Protein AF-A0A7W1I0U7-F1 (afdb_monomer)

Foldseek 3Di:
DDPVVLLVVLVVVVVVVVVPDPDPPPPDDDDDDDDDDPDPPDDPQAFDADPPAALLQLLLLLLQLLQQQLQLLSQQLPVDGDDPVLFQAPPGAAAEAADPDGLHAPEPDPVLSVLSSNSNSVSSVSSVVSCVVNPRNHHGHFYFYLWLLQQLLCCLLVVDPFQQFFDAQPDDDDPCFCPDDAPDPQWAAFRRRPDTDGCPAPRHRDHHGHRHTDGQSCRHHSVSVLLSLLLCLLVSLQALVQCLSNHNDVVSSVVSVVSSVVSLVSQLVSLVVCVVRVVFSSQQSSLVLLCVQLDVDRQRDTQDDPNDGDSAGDDPVRHHHHGDLSSSQRSCLSNHVVSCGRRRNPDRDGDSD

Sequence (353 aa):
MDNTTVERKLEGLARSRSRRRFMVQASIAAVGVGVLGTSKLSTPVSAQPIPGVSDADILNFALNLEYLEAEYYLRAVSGVGLSDSDITGIGGPGPVITKAGSTVVPFATPAIRQYAVEIAADELAHVRFLRAALGAAAVARPTIDLRDSFTNAAIAAGIISAGATAPGPGGTCPPGTPPGPRPASFFVPNRDCTGWVPNDHPLAFPAGGTGAPQTFDPFADEVNFLLGAFVFEDVGVTAYKGAARLLSDPNILEAAAGLLAVEAYHAGTIRTVLFSRGVVDPVQKISDLRDSVDGPDDRDQGIVLNGNANIVPTDANGLAYSRTAAQVLNIVYLGGAAANFGFFPNKLNGLIA

Solvent-accessible surface area (backbone atoms only — not comparable to full-atom values): 19480 Å² total; per-residue (Å²): 129,58,70,73,60,51,50,53,51,37,52,48,52,52,49,59,58,64,65,66,69,73,86,73,81,86,78,78,79,88,76,88,76,93,74,98,66,97,64,89,83,78,70,89,83,69,58,58,59,54,90,96,57,50,60,65,42,53,49,30,47,50,40,54,52,32,46,54,52,18,36,50,33,27,14,31,72,66,49,43,56,76,54,77,88,77,26,55,43,53,92,48,60,40,62,76,44,61,66,87,76,81,37,42,35,65,56,83,50,72,67,60,47,49,51,45,47,49,50,23,30,49,30,49,46,49,37,52,50,47,40,62,74,42,49,90,71,21,46,12,35,40,32,34,31,69,29,64,26,47,24,51,49,32,35,72,32,63,67,42,57,84,84,39,53,31,51,40,76,77,58,62,57,63,93,79,38,32,68,73,81,81,92,47,97,59,44,31,43,24,75,77,31,72,36,77,30,46,62,88,35,78,50,22,60,72,84,57,32,83,50,47,65,58,72,43,57,42,34,70,30,60,51,38,33,45,57,48,50,59,71,47,32,60,51,50,27,16,40,41,54,35,44,50,48,38,35,75,53,68,67,58,35,53,50,47,52,52,49,30,53,50,34,44,52,50,32,33,49,48,33,42,54,39,46,79,68,65,53,48,70,63,41,33,28,50,18,54,41,40,27,72,38,41,50,95,62,90,72,56,64,28,39,57,52,97,92,36,85,31,48,70,65,51,50,101,83,70,42,67,55,67,34,54,72,69,28,52,48,20,42,51,12,56,59,27,75,92,47,51,20,22,38,20,62,75,42,58,47,66,85,79,85

Radius of gyration: 21.72 Å; Cα contacts (8 Å, |Δi|>4): 537; chains: 1; bounding box: 55×60×54 Å

Nearest PDB structures (foldseek):
  8w9k-assembly2_C  TM=8.012E-01  e=6.706E-03  Ramazzottius varieornatus
  8d82-assembly1_D  TM=3.141E-01  e=3.449E+00  Homo sapiens

Secondary structure (DSSP, 8-state):
--HHHHHHHHHHHHHHHHTS----------------------------PPTT--HHHHHHHHHHHHHHHHHHHHHHHHS----GGGT-SBT-PPPEE--SS-------SHHHHHHHHHHHHHHHHHHHHHHHHHGGGPBPP--EESSHHHHHHHHHTTSS-TTPBPP-TT--PSTT-SSS--SSTTEEEBTTSSSEEETTSTTBPPS---SPBP---TTSSHHHHHHHHHTTHHHHHHHHHHHHTT---HHHHHHHHHHHHHHHHHHHHHHHHHHHTT-HHHHHHHHHHHHHHH-SS-----SEETTEE--S---TTSPPP---HHHHHHHHTTTSGGGTTTT-TT--SSTT-

Mean predicted aligned error: 10.02 Å

Structure (mmCIF, N/CA/C/O backbone):
data_AF-A0A7W1I0U7-F1
#
_entry.id   AF-A0A7W1I0U7-F1
#
loop_
_atom_site.group_PDB
_atom_site.id
_atom_site.type_symbol
_atom_site.label_atom_id
_atom_site.label_alt_id
_atom_site.label_comp_id
_atom_site.label_asym_id
_atom_site.label_entity_id
_atom_site.label_seq_id
_atom_site.pdbx_PDB_ins_code
_atom_site.Cartn_x
_atom_site.Cartn_y
_atom_site.Cartn_z
_atom_site.occupancy
_atom_site.B_iso_or_equiv
_atom_site.auth_seq_id
_atom_site.auth_comp_id
_atom_site.auth_asym_id
_atom_site.auth_atom_id
_atom_site.pdbx_PDB_model_num
ATOM 1 N N . MET A 1 1 ? 14.117 6.427 20.465 1.00 50.62 1 MET A N 1
ATOM 2 C CA . MET A 1 1 ? 15.251 5.590 20.008 1.00 50.62 1 MET A CA 1
ATOM 3 C C . MET A 1 1 ? 15.776 6.235 18.739 1.00 50.62 1 MET A C 1
ATOM 5 O O . MET A 1 1 ? 14.952 6.761 18.004 1.00 50.62 1 MET A O 1
ATOM 9 N N . ASP A 1 2 ? 17.091 6.290 18.521 1.00 58.25 2 ASP A N 1
ATOM 10 C CA . ASP A 1 2 ? 17.634 6.824 17.261 1.00 58.25 2 ASP A CA 1
ATOM 11 C C . ASP A 1 2 ? 17.373 5.862 16.084 1.00 58.25 2 ASP A C 1
ATOM 13 O O . ASP A 1 2 ? 17.080 4.678 16.295 1.00 58.25 2 ASP A O 1
ATOM 17 N N . ASN A 1 3 ? 17.451 6.378 14.851 1.00 56.72 3 ASN A N 1
ATOM 18 C CA . ASN A 1 3 ? 17.127 5.618 13.638 1.00 56.72 3 ASN A CA 1
ATOM 19 C C . ASN A 1 3 ? 18.004 4.357 13.508 1.00 56.72 3 ASN A C 1
ATOM 21 O O . ASN A 1 3 ? 17.517 3.254 13.278 1.00 56.72 3 ASN A O 1
ATOM 25 N N . THR A 1 4 ? 19.294 4.486 13.827 1.00 67.94 4 THR A N 1
ATOM 26 C CA . THR A 1 4 ? 20.284 3.400 13.785 1.00 67.94 4 THR A CA 1
ATOM 27 C C . THR A 1 4 ? 19.961 2.245 14.743 1.00 67.94 4 THR A C 1
ATOM 29 O O . THR A 1 4 ? 20.326 1.091 14.508 1.00 67.94 4 THR A O 1
ATOM 32 N N . THR A 1 5 ? 19.304 2.513 15.871 1.00 71.19 5 THR A N 1
ATOM 33 C CA . THR A 1 5 ? 18.905 1.477 16.835 1.00 71.19 5 THR A CA 1
ATOM 34 C C . THR A 1 5 ? 17.658 0.726 16.385 1.00 71.19 5 THR A C 1
ATOM 36 O O . THR A 1 5 ? 17.574 -0.488 16.584 1.00 71.19 5 THR A O 1
ATOM 39 N N . VAL A 1 6 ? 16.712 1.425 15.758 1.00 70.12 6 VAL A N 1
ATOM 40 C CA . VAL A 1 6 ? 15.519 0.818 15.157 1.00 70.12 6 VAL A CA 1
ATOM 41 C C . VAL A 1 6 ? 15.922 -0.082 13.994 1.00 70.12 6 VAL A C 1
ATOM 43 O O . VAL A 1 6 ? 15.584 -1.265 14.007 1.00 70.12 6 VAL A O 1
ATOM 46 N N . GLU A 1 7 ? 16.715 0.435 13.055 1.00 70.25 7 GLU A N 1
ATOM 47 C CA . GLU A 1 7 ? 17.196 -0.323 11.897 1.00 70.25 7 GLU A CA 1
ATOM 48 C C . GLU A 1 7 ? 17.952 -1.579 12.322 1.00 70.25 7 GLU A C 1
ATOM 50 O O . GLU A 1 7 ? 17.618 -2.676 11.884 1.00 70.25 7 GLU A O 1
ATOM 55 N N . ARG A 1 8 ? 18.897 -1.479 13.269 1.00 77.50 8 ARG A N 1
ATOM 56 C CA . ARG A 1 8 ? 19.615 -2.664 13.775 1.00 77.50 8 ARG A CA 1
ATOM 57 C C . ARG A 1 8 ? 18.681 -3.726 14.349 1.00 77.50 8 ARG A C 1
ATOM 59 O O . ARG A 1 8 ? 18.976 -4.918 14.228 1.00 77.50 8 ARG A O 1
ATOM 66 N N . LYS A 1 9 ? 17.582 -3.318 14.990 1.00 75.38 9 LYS A N 1
ATOM 67 C CA . LYS A 1 9 ? 16.591 -4.243 15.549 1.00 75.38 9 LYS A CA 1
ATOM 68 C C . LYS A 1 9 ? 15.780 -4.919 14.444 1.00 75.38 9 LYS A C 1
ATOM 70 O O . LYS A 1 9 ? 15.638 -6.139 14.493 1.00 75.38 9 LYS A O 1
ATOM 75 N N . LEU A 1 10 ? 15.313 -4.162 13.451 1.00 73.88 10 LEU A N 1
ATOM 76 C CA . LEU A 1 10 ? 14.587 -4.689 12.289 1.00 73.88 10 LEU A CA 1
ATOM 77 C C . LEU A 1 10 ? 15.469 -5.626 11.459 1.00 73.88 10 LEU A C 1
ATOM 79 O O . LEU A 1 10 ? 15.106 -6.774 11.215 1.00 73.88 10 LEU A O 1
ATOM 83 N N . GLU A 1 11 ? 16.696 -5.211 11.155 1.00 73.69 11 GLU A N 1
ATOM 84 C CA . GLU A 1 11 ? 17.670 -6.065 10.480 1.00 73.69 11 GLU A CA 1
ATOM 85 C C . GLU A 1 11 ? 18.033 -7.306 11.308 1.00 73.69 11 GLU A C 1
ATOM 87 O O . GLU A 1 11 ? 18.341 -8.362 10.762 1.00 73.69 11 GLU A O 1
ATOM 92 N N . GLY A 1 12 ? 18.045 -7.199 12.640 1.00 69.75 12 GLY A N 1
ATOM 93 C CA . GLY A 1 12 ? 18.231 -8.338 13.538 1.00 69.75 12 GLY A CA 1
ATOM 94 C C . GLY A 1 12 ? 17.123 -9.382 13.383 1.00 69.75 12 GLY A C 1
ATOM 95 O O . GLY A 1 12 ? 17.418 -10.578 13.330 1.00 69.75 12 GLY A O 1
ATOM 96 N N . LEU A 1 13 ? 15.872 -8.934 13.251 1.00 69.31 13 LEU A N 1
ATOM 97 C CA . LEU A 1 13 ? 14.716 -9.796 13.004 1.00 69.31 13 LEU A CA 1
ATOM 98 C C . LEU A 1 13 ? 14.794 -10.445 11.618 1.00 69.31 13 LEU A C 1
ATOM 100 O O . LEU A 1 13 ? 14.752 -11.676 11.544 1.00 69.31 13 LEU A O 1
ATOM 104 N N . ALA A 1 14 ? 15.046 -9.668 10.560 1.00 61.97 14 ALA A N 1
ATOM 105 C CA . ALA A 1 14 ? 15.239 -10.190 9.204 1.00 61.97 14 ALA A CA 1
ATOM 106 C C . ALA A 1 14 ? 16.380 -11.231 9.145 1.00 61.97 14 ALA A C 1
ATOM 108 O O . ALA A 1 14 ? 16.217 -12.352 8.650 1.00 61.97 14 ALA A O 1
ATOM 109 N N . ARG A 1 15 ? 17.532 -10.932 9.768 1.00 63.25 15 ARG A N 1
ATOM 110 C CA . ARG A 1 15 ? 18.673 -11.863 9.863 1.00 63.25 15 ARG A CA 1
ATOM 111 C C . ARG A 1 15 ? 18.345 -13.125 10.664 1.00 63.25 15 ARG A C 1
ATOM 113 O O . ARG A 1 15 ? 18.864 -14.191 10.339 1.00 63.25 15 ARG A O 1
ATOM 120 N N . SER A 1 16 ? 17.502 -13.045 11.695 1.00 60.12 16 SER A N 1
ATOM 121 C CA . SER A 1 16 ? 17.085 -14.221 12.474 1.00 60.12 16 SER A CA 1
ATOM 122 C C . SER A 1 16 ? 16.265 -15.220 11.645 1.00 60.12 16 SER A C 1
ATOM 124 O O . SER A 1 16 ? 16.419 -16.428 11.836 1.00 60.12 16 SER A O 1
ATOM 126 N N . ARG A 1 17 ? 15.480 -14.738 10.669 1.00 61.00 17 ARG A N 1
ATOM 127 C CA . ARG A 1 17 ? 14.758 -15.582 9.703 1.00 61.00 17 ARG A CA 1
ATOM 128 C C . ARG A 1 17 ? 15.709 -16.189 8.674 1.00 61.00 17 ARG A C 1
ATOM 130 O O . ARG A 1 17 ? 15.708 -17.404 8.499 1.00 61.00 17 ARG A O 1
ATOM 137 N N . SER A 1 18 ? 16.612 -15.380 8.111 1.00 57.25 18 SER A N 1
ATOM 138 C CA . SER A 1 18 ? 17.654 -15.826 7.164 1.00 57.25 18 SER A CA 1
ATOM 139 C C . SER A 1 18 ? 18.612 -16.879 7.759 1.00 57.25 18 SER A C 1
ATOM 141 O O . SER A 1 18 ? 19.156 -17.730 7.053 1.00 57.25 18 SER A O 1
ATOM 143 N N . ARG A 1 19 ? 18.790 -16.888 9.090 1.00 48.91 19 ARG A N 1
ATOM 144 C CA . ARG A 1 19 ? 19.579 -17.901 9.814 1.00 48.91 19 ARG A CA 1
ATOM 145 C C . ARG A 1 19 ? 18.943 -19.293 9.858 1.00 48.91 19 ARG A C 1
ATOM 147 O O . ARG A 1 19 ? 19.668 -20.244 10.157 1.00 48.91 19 ARG A O 1
ATOM 154 N N . ARG A 1 20 ? 17.663 -19.465 9.501 1.00 49.16 20 ARG A N 1
ATOM 155 C CA . ARG A 1 20 ? 17.109 -20.786 9.148 1.00 49.16 20 ARG A CA 1
ATOM 156 C C . ARG A 1 20 ? 17.585 -21.150 7.743 1.00 49.16 20 ARG A C 1
ATOM 158 O O . ARG A 1 20 ? 16.823 -21.158 6.785 1.00 49.16 20 ARG A O 1
ATOM 165 N N . ARG A 1 21 ? 18.887 -21.410 7.623 1.00 43.66 21 ARG A N 1
ATOM 166 C CA . ARG A 1 21 ? 19.521 -21.886 6.394 1.00 43.66 21 ARG A CA 1
ATOM 167 C C . ARG A 1 21 ? 18.947 -23.256 6.036 1.00 43.66 21 ARG A C 1
ATOM 169 O O . ARG A 1 21 ? 19.429 -24.271 6.528 1.00 43.66 21 ARG A O 1
ATOM 176 N N . PHE A 1 22 ? 17.957 -23.292 5.155 1.00 41.69 22 PHE A N 1
ATOM 177 C CA . PHE A 1 22 ? 17.786 -24.434 4.272 1.00 41.69 22 PHE A CA 1
ATOM 178 C C . PHE A 1 22 ? 18.786 -24.219 3.129 1.00 41.69 22 PHE A C 1
ATOM 180 O O . PHE A 1 22 ? 18.612 -23.331 2.298 1.00 41.69 22 PHE A O 1
ATOM 187 N N . MET A 1 23 ? 19.911 -24.941 3.154 1.00 45.03 23 MET A N 1
ATOM 188 C CA . MET A 1 23 ? 20.812 -24.989 2.003 1.00 45.03 23 MET A CA 1
ATOM 189 C C . MET A 1 23 ? 20.074 -25.691 0.864 1.00 45.03 23 MET A C 1
ATOM 191 O O . MET A 1 23 ? 20.058 -26.917 0.810 1.00 45.03 23 MET A O 1
ATOM 195 N N . VAL A 1 24 ? 19.501 -24.922 -0.056 1.00 37.91 24 VAL A N 1
ATOM 196 C CA . VAL A 1 24 ? 19.244 -25.409 -1.411 1.00 37.91 24 VAL A CA 1
ATOM 197 C C . VAL A 1 24 ? 20.408 -24.934 -2.260 1.00 37.91 24 VAL A C 1
ATOM 199 O O . VAL A 1 24 ? 20.439 -23.805 -2.738 1.00 37.91 24 VAL A O 1
ATOM 202 N N . GLN A 1 25 ? 21.400 -25.804 -2.436 1.00 34.56 25 GLN A N 1
ATOM 203 C CA . GLN A 1 25 ? 22.133 -25.797 -3.694 1.00 34.56 25 GLN A CA 1
ATOM 204 C C . GLN A 1 25 ? 21.126 -26.199 -4.772 1.00 34.56 25 GLN A C 1
ATOM 206 O O . GLN A 1 25 ? 20.770 -27.372 -4.881 1.00 34.56 25 GLN A O 1
ATOM 211 N N . ALA A 1 26 ? 20.638 -25.231 -5.543 1.00 37.56 26 ALA A N 1
ATOM 212 C CA . ALA A 1 26 ? 19.866 -25.504 -6.745 1.00 37.56 26 ALA A CA 1
ATOM 213 C C . ALA A 1 26 ? 20.825 -25.976 -7.849 1.00 37.56 26 ALA A C 1
ATOM 215 O O . ALA A 1 26 ? 21.191 -25.238 -8.755 1.00 37.56 26 ALA A O 1
ATOM 216 N N . SER A 1 27 ? 21.249 -27.232 -7.741 1.00 35.69 27 SER A N 1
ATOM 217 C CA . SER A 1 27 ? 21.774 -28.020 -8.852 1.00 35.69 27 SER A CA 1
ATOM 218 C C . SER A 1 27 ? 20.674 -28.998 -9.254 1.00 35.69 27 SER A C 1
ATOM 220 O O . SER A 1 27 ? 20.717 -30.161 -8.862 1.00 35.69 27 SER A O 1
ATOM 222 N N . ILE A 1 28 ? 19.649 -28.548 -9.981 1.00 41.84 28 ILE A N 1
ATOM 223 C CA . ILE A 1 28 ? 18.658 -29.471 -10.548 1.00 41.84 28 ILE A CA 1
ATOM 224 C C . ILE A 1 28 ? 18.936 -29.600 -12.038 1.00 41.84 28 ILE A C 1
ATOM 226 O O . ILE A 1 28 ? 18.551 -28.770 -12.857 1.00 41.84 28 ILE A O 1
ATOM 230 N N . ALA A 1 29 ? 19.653 -30.674 -12.362 1.00 35.97 29 ALA A N 1
ATOM 231 C CA . ALA A 1 29 ? 19.695 -31.230 -13.698 1.00 35.97 29 ALA A CA 1
ATOM 232 C C . ALA A 1 29 ? 18.267 -31.595 -14.130 1.00 35.97 29 ALA A C 1
ATOM 234 O O . ALA A 1 29 ? 17.536 -32.267 -13.400 1.00 35.97 29 ALA A O 1
ATOM 235 N N . ALA A 1 30 ? 17.880 -31.151 -15.323 1.00 38.81 30 ALA A N 1
ATOM 236 C CA . ALA A 1 30 ? 16.628 -31.525 -15.954 1.00 38.81 30 ALA A CA 1
ATOM 237 C C . ALA A 1 30 ? 16.571 -33.048 -16.153 1.00 38.81 30 ALA A C 1
ATOM 239 O O . ALA A 1 30 ? 17.338 -33.609 -16.935 1.00 38.81 30 ALA A O 1
ATOM 240 N N . VAL A 1 31 ? 15.635 -33.716 -15.479 1.00 38.56 31 VAL A N 1
ATOM 241 C CA . VAL A 1 31 ? 15.214 -35.073 -15.838 1.00 38.56 31 VAL A CA 1
ATOM 242 C C . VAL A 1 31 ? 13.803 -34.968 -16.389 1.00 38.56 31 VAL A C 1
ATOM 244 O O . VAL A 1 31 ? 12.835 -34.790 -15.654 1.00 38.56 31 VAL A O 1
ATOM 247 N N . GLY A 1 32 ? 13.702 -35.042 -17.715 1.00 46.09 32 GLY A N 1
ATOM 248 C CA . GLY A 1 32 ? 12.434 -35.221 -18.400 1.00 46.09 32 GLY A CA 1
ATOM 249 C C . GLY A 1 32 ? 11.892 -36.621 -18.134 1.00 46.09 32 GLY A C 1
ATOM 250 O O . GLY A 1 32 ? 12.566 -37.613 -18.404 1.00 46.09 32 GLY A O 1
ATOM 251 N N . VAL A 1 33 ? 10.659 -36.701 -17.641 1.00 43.41 33 VAL A N 1
ATOM 252 C CA . VAL A 1 33 ? 9.861 -37.929 -17.666 1.00 43.41 33 VAL A CA 1
ATOM 253 C C . VAL A 1 33 ? 8.511 -37.572 -18.266 1.00 43.41 33 VAL A C 1
ATOM 255 O O . VAL A 1 33 ? 7.755 -36.777 -17.713 1.00 43.41 33 VAL A O 1
ATOM 258 N N . GLY A 1 34 ? 8.242 -38.136 -19.442 1.00 47.53 34 GLY A N 1
ATOM 259 C CA . GLY A 1 34 ? 6.959 -38.017 -20.111 1.00 47.53 34 GLY A CA 1
ATOM 260 C C . GLY A 1 34 ? 5.868 -38.751 -19.339 1.00 47.53 34 GLY A C 1
ATOM 261 O O . GLY A 1 34 ? 6.024 -39.916 -18.980 1.00 47.53 34 GLY A O 1
ATOM 262 N N . VAL A 1 35 ? 4.739 -38.075 -19.147 1.00 43.78 35 VAL A N 1
ATOM 263 C CA . VAL A 1 35 ? 3.462 -38.701 -18.805 1.00 43.78 35 VAL A CA 1
ATOM 264 C C . VAL A 1 35 ? 2.433 -38.189 -19.804 1.00 43.78 35 VAL A C 1
ATOM 266 O O . VAL A 1 35 ? 2.136 -36.998 -19.866 1.00 43.78 35 VAL A O 1
ATOM 269 N N . LEU A 1 36 ? 1.916 -39.107 -20.619 1.00 50.97 36 LEU A N 1
ATOM 270 C CA . LEU A 1 36 ? 0.768 -38.888 -21.491 1.00 50.97 36 LEU A CA 1
ATOM 271 C C . LEU A 1 36 ? -0.487 -38.772 -20.618 1.00 50.97 36 LEU A C 1
ATOM 273 O O . LEU A 1 36 ? -1.074 -39.774 -20.220 1.00 50.97 36 L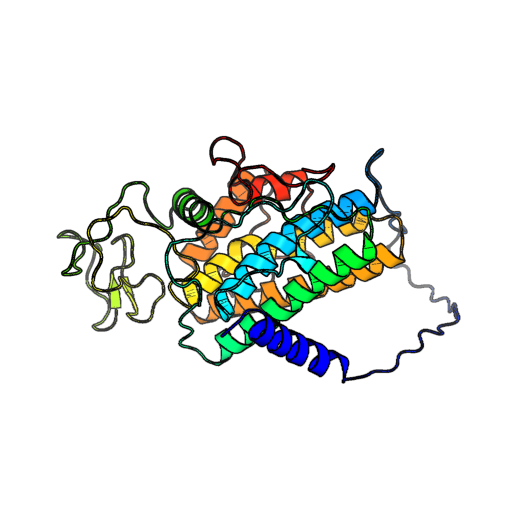EU A O 1
ATOM 277 N N . GLY A 1 37 ? -0.889 -37.540 -20.323 1.00 45.88 37 GLY A N 1
ATOM 278 C CA . GLY A 1 37 ? -2.197 -37.200 -19.776 1.00 45.88 37 GLY A CA 1
ATOM 279 C C . GLY A 1 37 ? -2.722 -35.980 -20.520 1.00 45.88 37 GLY A C 1
ATOM 280 O O . GLY A 1 37 ? -2.088 -34.929 -20.508 1.00 45.88 37 GLY A O 1
ATOM 281 N N . THR A 1 38 ? -3.847 -36.118 -21.221 1.00 49.97 38 THR A N 1
ATOM 282 C CA . THR A 1 38 ? -4.477 -35.036 -21.989 1.00 49.97 38 THR A CA 1
ATOM 283 C C . THR A 1 38 ? -5.162 -34.038 -21.055 1.00 49.97 38 THR A C 1
ATOM 285 O O . THR A 1 38 ? -6.388 -33.962 -20.997 1.00 49.97 38 THR A O 1
ATOM 288 N N . SER A 1 39 ? -4.371 -33.264 -20.322 1.00 46.38 39 SER A N 1
ATOM 289 C CA . SER A 1 39 ? -4.821 -32.036 -19.676 1.00 46.38 39 SER A CA 1
ATOM 290 C C . SER A 1 39 ? -4.574 -30.900 -20.662 1.00 46.38 39 SER A C 1
ATOM 292 O O . SER A 1 39 ? -3.428 -30.617 -21.002 1.00 46.38 39 SER A O 1
ATOM 294 N N . LYS A 1 40 ? -5.635 -30.237 -21.137 1.00 48.19 40 LYS A N 1
ATOM 295 C CA . LYS A 1 40 ? -5.554 -29.015 -21.960 1.00 48.19 40 LYS A CA 1
ATOM 296 C C . LYS A 1 40 ? -5.038 -27.802 -21.156 1.00 48.19 40 LYS A C 1
ATOM 298 O O . LYS A 1 40 ? -5.596 -26.717 -21.258 1.00 48.19 40 LYS A O 1
ATOM 303 N N . LEU A 1 41 ? -3.974 -27.954 -20.365 1.00 50.22 41 LEU A N 1
ATOM 304 C CA . LEU A 1 41 ? -3.132 -26.823 -19.972 1.00 50.22 41 LEU A CA 1
ATOM 305 C C . LEU A 1 41 ? -2.134 -26.616 -21.116 1.00 50.22 41 LEU A C 1
ATOM 307 O O . LEU A 1 41 ? -0.987 -27.049 -21.065 1.00 50.22 41 LEU A O 1
ATOM 311 N N . SER A 1 42 ? -2.615 -26.065 -22.227 1.00 54.84 42 SER A N 1
ATOM 312 C CA . SER A 1 42 ? -1.822 -25.882 -23.443 1.00 54.84 42 SER A CA 1
ATOM 313 C C . SER A 1 42 ? -1.774 -24.410 -23.812 1.00 54.84 42 SER A C 1
ATOM 315 O O . SER A 1 42 ? -2.698 -23.909 -24.434 1.00 54.84 42 SER A O 1
ATOM 317 N N . THR A 1 43 ? -0.696 -23.757 -23.387 1.00 47.09 43 THR A N 1
ATOM 318 C CA . THR A 1 43 ? 0.266 -22.966 -24.181 1.00 47.09 43 THR A CA 1
ATOM 319 C C . THR A 1 43 ? 1.321 -22.480 -23.185 1.00 47.09 43 THR A C 1
ATOM 321 O O . THR A 1 43 ? 0.920 -21.972 -22.135 1.00 47.09 43 THR A O 1
ATOM 324 N N . PRO A 1 44 ? 2.637 -22.609 -23.445 1.00 53.81 44 PRO A N 1
ATOM 325 C CA . PRO A 1 44 ? 3.610 -21.868 -22.652 1.00 53.81 44 PRO A CA 1
ATOM 326 C C . PRO A 1 44 ? 3.238 -20.385 -22.750 1.00 53.81 44 PRO A C 1
ATOM 328 O O . PRO A 1 44 ? 3.174 -19.833 -23.848 1.00 53.81 44 PRO A O 1
ATOM 331 N N . VAL A 1 45 ? 2.912 -19.762 -21.617 1.00 58.88 45 VAL A N 1
ATOM 332 C CA . VAL A 1 45 ? 2.697 -18.317 -21.571 1.00 58.88 45 VAL A CA 1
ATOM 333 C C . VAL A 1 45 ? 4.069 -17.687 -21.758 1.00 58.88 45 VAL A C 1
ATOM 335 O O . VAL A 1 45 ? 4.906 -17.731 -20.862 1.00 58.88 45 VAL A O 1
ATOM 338 N N . SER A 1 46 ? 4.330 -17.163 -22.950 1.00 69.69 46 SER A N 1
ATOM 339 C CA . SER A 1 46 ? 5.482 -16.294 -23.168 1.00 69.69 46 SER A CA 1
ATOM 340 C C . SER A 1 46 ? 5.223 -14.956 -22.489 1.00 69.69 46 SER A C 1
ATOM 342 O O . SER A 1 46 ? 4.087 -14.466 -22.518 1.00 69.69 46 SER A O 1
ATOM 344 N N . ALA A 1 47 ? 6.274 -14.354 -21.926 1.00 78.75 47 ALA A N 1
ATOM 345 C CA . ALA A 1 47 ? 6.228 -12.967 -21.485 1.00 78.75 47 ALA A CA 1
ATOM 346 C C . ALA A 1 47 ? 5.603 -12.088 -22.583 1.00 78.75 47 ALA A C 1
ATOM 348 O O . ALA A 1 47 ? 5.782 -12.341 -23.779 1.00 78.75 47 ALA A O 1
ATOM 349 N N . GLN A 1 48 ? 4.857 -11.071 -22.170 1.00 83.69 48 GLN A N 1
ATOM 350 C CA . GLN A 1 48 ? 4.212 -10.070 -23.012 1.00 83.69 48 GLN A CA 1
ATOM 351 C C . GLN A 1 48 ? 4.805 -8.690 -22.683 1.00 83.69 48 GLN A C 1
ATOM 353 O O . GLN A 1 48 ? 4.121 -7.876 -22.058 1.00 83.69 48 GLN A O 1
ATOM 358 N N . PRO A 1 49 ? 6.077 -8.418 -23.039 1.00 83.44 49 PRO A N 1
ATOM 359 C CA . PRO A 1 49 ? 6.720 -7.153 -22.710 1.00 83.44 49 PRO A CA 1
ATOM 360 C C . PRO A 1 49 ? 6.030 -6.002 -23.438 1.00 83.44 49 PRO A C 1
ATOM 362 O O . PRO A 1 49 ? 5.567 -6.148 -24.573 1.00 83.44 49 PRO A O 1
ATOM 365 N N . ILE A 1 50 ? 5.989 -4.836 -22.800 1.00 86.12 50 ILE A N 1
ATOM 366 C CA . ILE A 1 50 ? 5.460 -3.621 -23.420 1.00 86.12 50 ILE A CA 1
ATOM 367 C C . ILE A 1 50 ? 6.599 -2.970 -24.223 1.00 86.12 50 ILE A C 1
ATOM 369 O O . ILE A 1 50 ? 7.656 -2.703 -23.650 1.00 86.12 50 ILE A O 1
ATOM 373 N N . PRO A 1 51 ? 6.429 -2.688 -25.531 1.00 89.00 51 PRO A N 1
ATOM 374 C CA . PRO A 1 51 ? 7.466 -2.028 -26.318 1.00 89.00 51 PRO A CA 1
ATOM 375 C C . PRO A 1 51 ? 7.925 -0.712 -25.678 1.00 89.00 51 PRO A C 1
ATOM 377 O O . PRO A 1 51 ? 7.109 0.160 -25.391 1.00 89.00 51 PRO A O 1
ATOM 380 N N . GLY A 1 52 ? 9.236 -0.566 -25.478 1.00 89.69 52 GLY A N 1
ATOM 381 C CA . GLY A 1 52 ? 9.831 0.627 -24.865 1.00 89.69 52 GLY A CA 1
ATOM 382 C C . GLY A 1 52 ? 9.810 0.655 -23.333 1.00 89.69 52 GLY A C 1
ATOM 383 O O . GLY A 1 52 ? 10.306 1.622 -22.768 1.00 89.69 52 GLY A O 1
ATOM 384 N N . VAL A 1 53 ? 9.291 -0.387 -22.674 1.00 94.38 53 VAL A N 1
ATOM 385 C CA . VAL A 1 53 ? 9.346 -0.561 -21.215 1.00 94.38 53 VAL A CA 1
ATOM 386 C C . VAL A 1 53 ? 10.252 -1.747 -20.902 1.00 94.38 53 VAL A C 1
ATOM 388 O O . VAL A 1 53 ? 10.019 -2.857 -21.377 1.00 94.38 53 VAL A O 1
ATOM 391 N N . SER A 1 54 ? 11.300 -1.510 -20.119 1.00 95.19 54 SER A N 1
ATOM 392 C CA . SER A 1 54 ? 12.226 -2.550 -19.670 1.00 95.19 54 SER A CA 1
ATOM 393 C C . SER A 1 54 ? 11.790 -3.179 -18.344 1.00 95.19 54 SER A C 1
ATOM 395 O O . SER A 1 54 ? 11.017 -2.593 -17.585 1.00 95.19 54 SER A O 1
ATOM 397 N N . ASP A 1 55 ? 12.357 -4.341 -18.006 1.00 93.81 55 ASP A N 1
ATOM 398 C CA . ASP A 1 55 ? 12.184 -4.939 -16.676 1.00 93.81 55 ASP A CA 1
ATOM 399 C C . ASP A 1 55 ? 12.653 -3.978 -15.567 1.00 93.81 55 ASP A C 1
ATOM 401 O O . ASP A 1 55 ? 12.028 -3.902 -14.514 1.00 93.81 55 ASP A O 1
ATOM 405 N N . ALA A 1 56 ? 13.689 -3.164 -15.814 1.00 95.25 56 ALA A N 1
ATOM 406 C CA . ALA A 1 56 ? 14.142 -2.143 -14.868 1.00 95.25 56 ALA A CA 1
ATOM 407 C C . ALA A 1 56 ? 13.108 -1.020 -14.663 1.00 95.25 56 ALA A C 1
ATOM 409 O O . ALA A 1 56 ? 12.982 -0.501 -13.555 1.00 95.25 56 ALA A O 1
ATOM 410 N N . ASP A 1 57 ? 12.337 -0.657 -15.690 1.00 97.25 57 ASP A N 1
ATOM 411 C CA . ASP A 1 57 ? 11.243 0.311 -15.548 1.00 97.25 57 ASP A CA 1
ATOM 412 C C . ASP A 1 57 ? 10.107 -0.265 -14.691 1.00 97.25 57 ASP A C 1
ATOM 414 O O . ASP A 1 57 ? 9.559 0.436 -13.840 1.00 97.25 57 ASP A O 1
ATOM 418 N N . ILE A 1 58 ? 9.803 -1.556 -14.861 1.00 96.88 58 ILE A N 1
ATOM 419 C CA . ILE A 1 58 ? 8.814 -2.282 -14.050 1.00 96.88 58 ILE A CA 1
ATOM 420 C C . ILE A 1 58 ? 9.282 -2.383 -12.592 1.00 96.88 58 ILE A C 1
ATOM 422 O O . ILE A 1 58 ? 8.504 -2.116 -11.677 1.00 96.88 58 ILE A O 1
ATOM 426 N N . LEU A 1 59 ? 10.556 -2.707 -12.357 1.00 97.19 59 LEU A N 1
ATOM 427 C CA . LEU A 1 59 ? 11.127 -2.750 -11.010 1.00 97.19 59 LEU A CA 1
ATOM 428 C C . LEU A 1 59 ? 11.188 -1.364 -10.356 1.00 97.19 59 LEU A C 1
ATOM 430 O O . LEU A 1 59 ? 10.957 -1.256 -9.157 1.00 97.19 59 LE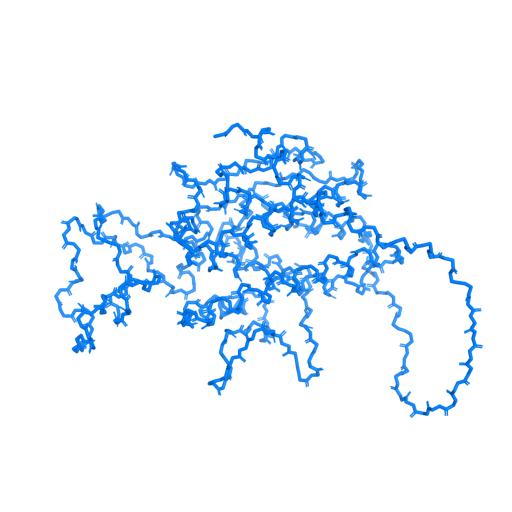U A O 1
ATOM 434 N N . ASN A 1 60 ? 11.453 -0.295 -11.114 1.00 98.19 60 ASN A N 1
ATOM 435 C CA . ASN A 1 60 ? 11.368 1.072 -10.592 1.00 98.19 60 ASN A CA 1
ATOM 436 C C . ASN A 1 60 ? 9.928 1.454 -10.227 1.00 98.19 60 ASN A C 1
ATOM 438 O O . ASN A 1 60 ? 9.718 2.137 -9.227 1.00 98.19 60 ASN A O 1
ATOM 442 N N . PHE A 1 61 ? 8.929 1.002 -10.990 1.00 98.19 61 PHE A N 1
ATOM 443 C CA . PHE A 1 61 ? 7.527 1.176 -10.613 1.00 98.19 61 PHE A CA 1
ATOM 444 C C . PHE A 1 61 ? 7.207 0.463 -9.294 1.00 98.19 61 PHE A C 1
ATOM 446 O O . PHE A 1 61 ? 6.678 1.102 -8.388 1.00 98.19 61 PHE A O 1
ATOM 453 N N . ALA A 1 62 ? 7.610 -0.804 -9.148 1.00 97.88 62 ALA A N 1
ATOM 454 C CA . ALA A 1 62 ? 7.467 -1.544 -7.893 1.00 97.88 62 ALA A CA 1
ATOM 455 C C . ALA A 1 62 ? 8.179 -0.833 -6.730 1.00 97.88 62 ALA A C 1
ATOM 457 O O . ALA A 1 62 ? 7.569 -0.593 -5.696 1.00 97.88 62 ALA A O 1
ATOM 458 N N . LEU A 1 63 ? 9.417 -0.369 -6.932 1.00 98.62 63 LEU A N 1
ATOM 459 C CA . LEU A 1 63 ? 10.202 0.331 -5.911 1.00 98.62 63 LEU A CA 1
ATOM 460 C C . LEU A 1 63 ? 9.495 1.582 -5.361 1.00 98.62 63 LEU A C 1
ATOM 462 O O . LEU A 1 63 ? 9.633 1.891 -4.180 1.00 98.62 63 LEU A O 1
ATOM 466 N N . ASN A 1 64 ? 8.724 2.301 -6.181 1.00 98.62 64 ASN A N 1
ATOM 467 C CA . ASN A 1 64 ? 7.925 3.424 -5.687 1.00 98.62 64 ASN A CA 1
ATOM 468 C C . ASN A 1 64 ? 6.820 2.987 -4.712 1.00 98.62 64 ASN A C 1
ATOM 470 O O . ASN A 1 64 ? 6.548 3.718 -3.759 1.00 98.62 64 ASN A O 1
ATOM 474 N N . LEU A 1 65 ? 6.188 1.836 -4.957 1.00 98.31 65 LEU A N 1
ATOM 475 C CA . LEU A 1 65 ? 5.165 1.272 -4.073 1.00 98.31 65 LEU A CA 1
ATOM 476 C C . LEU A 1 65 ? 5.812 0.787 -2.772 1.00 98.31 65 LEU A C 1
ATOM 478 O O . LEU A 1 65 ? 5.409 1.234 -1.705 1.00 98.31 65 LEU A O 1
ATOM 482 N N . GLU A 1 66 ? 6.915 0.041 -2.862 1.00 98.50 66 GLU A N 1
ATOM 483 C CA . GLU A 1 66 ? 7.677 -0.409 -1.686 1.00 98.50 66 GLU A CA 1
ATOM 484 C C . GLU A 1 66 ? 8.146 0.760 -0.807 1.00 98.50 66 GLU A C 1
ATOM 486 O O . GLU A 1 66 ? 8.173 0.673 0.418 1.00 98.50 66 GLU A O 1
ATOM 491 N N . TYR A 1 67 ? 8.498 1.907 -1.402 1.00 98.75 67 TYR A N 1
ATOM 492 C CA . TYR A 1 67 ? 8.815 3.102 -0.620 1.00 98.75 67 TYR A CA 1
ATOM 493 C C . TYR A 1 67 ? 7.630 3.615 0.202 1.00 98.75 67 TYR A C 1
ATOM 495 O O . TYR A 1 67 ? 7.838 4.075 1.327 1.00 98.75 67 TYR A O 1
ATOM 503 N N . LEU A 1 68 ? 6.417 3.590 -0.354 1.00 98.69 68 LEU A N 1
ATOM 504 C CA . LEU A 1 68 ? 5.205 3.995 0.354 1.00 98.69 68 LEU A CA 1
ATOM 505 C C . LEU A 1 68 ? 4.943 3.065 1.542 1.00 98.69 68 LEU A C 1
ATOM 507 O O . LEU A 1 68 ? 4.743 3.550 2.659 1.00 98.69 68 LEU A O 1
ATOM 511 N N . GLU A 1 69 ? 5.005 1.757 1.310 1.00 98.56 69 GLU A N 1
ATOM 512 C CA . GLU A 1 69 ? 4.735 0.737 2.326 1.00 98.56 69 GLU A CA 1
ATOM 513 C C . GLU A 1 69 ? 5.805 0.746 3.422 1.00 98.56 69 GLU A C 1
ATOM 515 O O . GLU A 1 69 ? 5.487 0.867 4.610 1.00 98.56 69 GLU A O 1
ATOM 520 N N . ALA A 1 70 ? 7.087 0.780 3.048 1.00 98.69 70 ALA A N 1
ATOM 521 C CA . ALA A 1 70 ? 8.181 0.868 4.006 1.00 98.69 70 ALA A CA 1
ATOM 522 C C . ALA A 1 70 ? 8.099 2.141 4.862 1.00 98.69 70 ALA A C 1
ATOM 524 O O . ALA A 1 70 ? 8.239 2.073 6.085 1.00 98.69 70 ALA A O 1
ATOM 525 N N . GLU A 1 71 ? 7.834 3.311 4.267 1.00 98.56 71 GLU A N 1
ATOM 526 C CA . GLU A 1 71 ? 7.645 4.546 5.037 1.00 98.56 71 GLU A CA 1
ATOM 527 C C . GLU A 1 71 ? 6.477 4.435 6.013 1.00 98.56 71 GLU A C 1
ATOM 529 O O . GLU A 1 71 ? 6.595 4.870 7.161 1.00 98.56 71 GLU A O 1
ATOM 534 N N . TYR A 1 72 ? 5.367 3.839 5.586 1.00 98.62 72 TYR A N 1
ATOM 535 C CA . TYR A 1 72 ? 4.199 3.640 6.425 1.00 98.62 72 TYR A CA 1
ATOM 536 C C . TYR A 1 72 ? 4.497 2.732 7.626 1.00 98.62 72 TYR A C 1
ATOM 538 O O . TYR A 1 72 ? 4.338 3.141 8.785 1.00 98.62 72 TYR A O 1
ATOM 546 N N . TYR A 1 73 ? 4.986 1.521 7.368 1.00 98.62 73 TYR A N 1
ATOM 547 C CA . TYR A 1 73 ? 5.188 0.507 8.394 1.00 98.62 73 TYR A CA 1
ATOM 548 C C . TYR A 1 73 ? 6.336 0.840 9.347 1.00 98.62 73 TYR A C 1
ATOM 550 O O . TYR A 1 73 ? 6.174 0.715 10.568 1.00 98.62 73 TYR A O 1
ATOM 558 N N . LEU A 1 74 ? 7.470 1.343 8.842 1.00 98.44 74 LEU A N 1
ATOM 559 C CA . LEU A 1 74 ? 8.595 1.763 9.686 1.00 98.44 74 LEU A CA 1
ATOM 560 C C . LEU A 1 74 ? 8.163 2.862 10.661 1.00 98.44 74 LEU A C 1
ATOM 562 O O . LEU A 1 74 ? 8.456 2.790 11.863 1.00 98.44 74 LEU A O 1
ATOM 566 N N . ARG A 1 75 ? 7.389 3.840 10.180 1.00 97.88 75 ARG A N 1
ATOM 567 C CA . ARG A 1 75 ? 6.863 4.924 11.015 1.00 97.88 75 ARG A CA 1
ATOM 568 C C . ARG A 1 75 ? 5.867 4.424 12.042 1.00 97.88 75 ARG A C 1
ATOM 570 O O . ARG A 1 75 ? 5.961 4.863 13.188 1.00 97.88 75 ARG A O 1
ATOM 577 N N . ALA A 1 76 ? 4.985 3.500 11.671 1.00 97.88 76 ALA A N 1
ATOM 578 C CA . ALA A 1 76 ? 4.017 2.911 12.588 1.00 97.88 76 ALA A CA 1
ATOM 579 C C . ALA A 1 76 ? 4.695 2.208 13.774 1.00 97.88 76 ALA A C 1
ATOM 581 O O . ALA A 1 76 ? 4.251 2.339 14.915 1.00 97.88 76 ALA A O 1
ATOM 582 N N . VAL A 1 77 ? 5.796 1.487 13.539 1.00 97.44 77 VAL A N 1
ATOM 583 C CA . VAL A 1 77 ? 6.446 0.685 14.592 1.00 97.44 77 VAL A CA 1
ATOM 584 C C . VAL A 1 77 ? 7.547 1.419 15.353 1.00 97.44 77 VAL A C 1
ATOM 586 O O . VAL A 1 77 ? 7.893 1.009 16.468 1.00 97.44 77 VAL A O 1
ATOM 589 N N . SER A 1 78 ? 8.114 2.477 14.768 1.00 95.50 78 SER A N 1
ATOM 590 C CA . SER A 1 78 ? 9.321 3.128 15.291 1.00 95.50 78 SER A CA 1
ATOM 591 C C . SER A 1 78 ? 9.286 4.653 15.353 1.00 95.50 78 SER A C 1
ATOM 593 O O . SER A 1 78 ? 10.074 5.248 16.090 1.00 95.50 78 SER A O 1
ATOM 595 N N . GLY A 1 79 ? 8.372 5.286 14.618 1.00 94.94 79 GLY A N 1
ATOM 596 C CA . GLY A 1 79 ? 8.289 6.739 14.490 1.00 94.94 79 GLY A CA 1
ATOM 597 C C . GLY A 1 79 ? 9.229 7.320 13.436 1.00 94.94 79 GLY A C 1
ATOM 598 O O . GLY A 1 79 ? 9.187 8.522 13.186 1.00 94.94 79 GLY A O 1
ATOM 599 N N . VAL A 1 80 ? 10.070 6.490 12.817 1.00 92.75 80 VAL A N 1
ATOM 600 C CA . VAL A 1 80 ? 11.053 6.899 11.812 1.00 92.75 80 VAL A CA 1
ATOM 601 C C . VAL A 1 80 ? 10.832 6.102 10.528 1.00 92.75 80 VAL A C 1
ATOM 603 O O . VAL A 1 80 ? 10.399 4.957 10.587 1.00 92.75 80 VAL A O 1
ATOM 606 N N . GLY A 1 81 ? 11.054 6.745 9.381 1.00 96.25 81 GLY A N 1
ATOM 607 C CA . GLY A 1 81 ? 10.952 6.128 8.056 1.00 96.25 81 GLY A CA 1
ATOM 608 C C . GLY A 1 81 ? 12.268 5.513 7.581 1.00 96.25 81 GLY A C 1
ATOM 609 O O . GLY A 1 81 ? 13.140 5.192 8.391 1.00 96.25 81 GLY A O 1
ATOM 610 N N . LEU A 1 82 ? 12.426 5.400 6.261 1.00 97.75 82 LEU A N 1
ATOM 611 C CA . LEU A 1 82 ? 13.654 4.913 5.629 1.00 97.75 82 LEU A CA 1
ATOM 612 C C . LEU A 1 82 ? 14.845 5.834 5.940 1.00 97.75 82 LEU A C 1
ATOM 614 O O . LEU A 1 82 ? 14.687 7.053 6.075 1.00 97.75 82 LEU A O 1
ATOM 618 N N . SER A 1 83 ? 16.049 5.265 6.034 1.00 96.94 83 SER A N 1
ATOM 619 C CA . SER A 1 83 ? 17.281 6.050 6.168 1.00 96.94 83 SER A CA 1
ATOM 620 C C . SER A 1 83 ? 17.721 6.684 4.855 1.00 96.94 83 SER A C 1
ATOM 622 O O . SER A 1 83 ? 17.317 6.281 3.766 1.00 96.94 83 SER A O 1
ATOM 624 N N . ASP A 1 84 ? 18.626 7.658 4.958 1.00 95.00 84 ASP A N 1
ATOM 625 C CA . ASP A 1 84 ? 19.166 8.381 3.806 1.00 95.00 84 ASP A CA 1
ATOM 626 C C . ASP A 1 84 ? 19.796 7.446 2.757 1.00 95.00 84 ASP A C 1
ATOM 628 O O . ASP A 1 84 ? 19.664 7.685 1.559 1.00 95.00 84 ASP A O 1
ATOM 632 N N . SER A 1 85 ? 20.436 6.346 3.171 1.00 94.25 85 SER A N 1
ATOM 633 C CA . SER A 1 85 ? 21.013 5.361 2.242 1.00 94.25 85 SER A CA 1
ATOM 634 C C . SER A 1 85 ? 19.969 4.591 1.437 1.00 94.25 85 SER A C 1
ATOM 636 O O . SER A 1 85 ? 20.264 4.138 0.327 1.00 94.25 85 SER A O 1
ATOM 638 N N . ASP A 1 86 ? 18.759 4.464 1.976 1.00 97.81 86 ASP A N 1
ATOM 639 C CA . ASP A 1 86 ? 17.674 3.687 1.390 1.00 97.81 86 ASP A CA 1
ATOM 640 C C . ASP A 1 86 ? 16.761 4.533 0.487 1.00 97.81 86 ASP A C 1
ATOM 642 O O . ASP A 1 86 ? 15.848 3.981 -0.109 1.00 97.81 86 ASP A O 1
ATOM 646 N N . ILE A 1 87 ? 17.011 5.842 0.318 1.00 98.12 87 ILE A N 1
ATOM 647 C CA . ILE A 1 87 ? 16.098 6.745 -0.422 1.00 98.12 87 ILE A CA 1
ATOM 648 C C . ILE A 1 87 ? 16.723 7.485 -1.609 1.00 98.12 87 ILE A C 1
ATOM 650 O O . ILE A 1 87 ? 16.006 8.122 -2.379 1.00 98.12 87 ILE A O 1
ATOM 654 N N . THR A 1 88 ? 18.044 7.428 -1.790 1.00 97.56 88 THR A N 1
ATOM 655 C CA . THR A 1 88 ? 18.746 8.102 -2.903 1.00 97.56 88 THR A CA 1
ATOM 656 C C . THR A 1 88 ? 18.522 7.422 -4.253 1.00 97.56 88 THR A C 1
ATOM 658 O O . THR A 1 88 ? 18.168 6.255 -4.310 1.00 97.56 88 THR A O 1
ATOM 661 N N . GLY A 1 89 ? 18.767 8.118 -5.358 1.00 96.56 89 GLY A N 1
ATOM 662 C CA . GLY A 1 89 ? 18.621 7.550 -6.698 1.00 96.56 89 GLY A CA 1
ATOM 663 C C . GLY A 1 89 ? 18.364 8.632 -7.736 1.00 96.56 89 GLY A C 1
ATOM 664 O O . GLY A 1 89 ? 18.542 9.824 -7.460 1.00 96.56 89 GLY A O 1
ATOM 665 N N . ILE A 1 90 ? 17.920 8.225 -8.923 1.00 96.38 90 ILE A N 1
ATOM 666 C CA . ILE A 1 90 ? 17.529 9.148 -9.995 1.00 96.38 90 ILE A CA 1
ATOM 667 C C . ILE A 1 90 ? 16.371 10.038 -9.509 1.00 96.38 90 ILE A C 1
ATOM 669 O O . ILE A 1 90 ? 15.421 9.544 -8.905 1.00 96.38 90 ILE A O 1
ATOM 673 N N . GLY A 1 91 ? 16.458 11.349 -9.761 1.00 90.69 91 GLY A N 1
ATOM 674 C CA . GLY A 1 91 ? 15.435 12.340 -9.388 1.00 90.69 91 GLY A CA 1
ATOM 675 C C . GLY A 1 91 ? 15.613 12.983 -8.005 1.00 90.69 91 GLY A C 1
ATOM 676 O O . GLY A 1 91 ? 15.080 14.065 -7.778 1.00 90.69 91 GLY A O 1
ATOM 677 N N . GLY A 1 92 ? 16.429 12.391 -7.124 1.00 93.94 92 GLY A N 1
ATOM 678 C CA . GLY A 1 92 ? 16.651 12.876 -5.754 1.00 93.94 92 GLY A CA 1
ATOM 679 C C . GLY A 1 92 ? 15.485 12.568 -4.792 1.00 93.94 92 GLY A C 1
ATOM 680 O O . GLY A 1 92 ? 14.338 12.469 -5.225 1.00 93.94 92 GLY A O 1
ATOM 681 N N . PRO A 1 93 ? 15.752 12.367 -3.485 1.00 97.12 93 PRO A N 1
ATOM 682 C CA . PRO A 1 93 ? 14.722 11.934 -2.541 1.00 97.12 93 PRO A CA 1
ATOM 683 C C . PRO A 1 93 ? 13.722 13.051 -2.215 1.00 97.12 93 PRO A C 1
ATOM 685 O O . PRO A 1 93 ? 14.104 14.130 -1.757 1.00 97.12 93 PRO A O 1
ATOM 688 N N . GLY A 1 94 ? 12.433 12.765 -2.384 1.00 97.56 94 GLY A N 1
ATOM 689 C CA . GLY A 1 94 ? 11.330 13.608 -1.930 1.00 97.56 94 GLY A CA 1
ATOM 690 C C . GLY A 1 94 ? 11.052 13.455 -0.428 1.00 97.56 94 GLY A C 1
ATOM 691 O O . GLY A 1 94 ? 11.419 12.438 0.174 1.00 97.56 94 GLY A O 1
ATOM 692 N N . PRO A 1 95 ? 10.423 14.455 0.219 1.00 97.19 95 PRO A N 1
ATOM 693 C CA . PRO A 1 95 ? 10.056 14.372 1.629 1.00 97.19 95 PRO A CA 1
ATOM 694 C C . PRO A 1 95 ? 8.868 13.427 1.857 1.00 97.19 95 PRO A C 1
ATOM 696 O O . PRO A 1 95 ? 8.119 13.109 0.935 1.00 97.19 95 PRO A O 1
ATOM 699 N N . VAL A 1 96 ? 8.676 13.027 3.116 1.00 97.75 96 VAL A N 1
ATOM 700 C CA . VAL A 1 96 ? 7.481 12.298 3.563 1.00 97.75 96 VAL A CA 1
ATOM 701 C C . VAL A 1 96 ? 6.657 13.231 4.441 1.00 97.75 96 VAL A C 1
ATOM 703 O O . VAL A 1 96 ? 7.142 13.720 5.464 1.00 97.75 96 VAL A O 1
ATOM 706 N N . ILE A 1 97 ? 5.425 13.502 4.029 1.00 96.25 97 ILE A N 1
ATOM 707 C CA . ILE A 1 97 ? 4.478 14.358 4.736 1.00 96.25 97 ILE A CA 1
ATOM 708 C C . ILE A 1 97 ? 3.738 13.489 5.750 1.00 96.25 97 ILE A C 1
ATOM 710 O O . ILE A 1 97 ? 3.075 12.517 5.399 1.00 96.25 97 ILE A O 1
ATOM 714 N N . THR A 1 98 ? 3.855 13.838 7.029 1.00 93.25 98 THR A N 1
ATOM 715 C CA . THR A 1 98 ? 3.154 13.161 8.124 1.00 93.25 98 THR A CA 1
ATOM 716 C C . THR A 1 98 ? 2.381 14.166 8.963 1.00 93.25 98 THR A C 1
ATOM 718 O O . THR A 1 98 ? 2.614 15.380 8.910 1.00 93.25 98 THR A O 1
ATOM 721 N N . LYS A 1 99 ? 1.465 13.663 9.797 1.00 82.81 99 LYS A N 1
ATOM 722 C CA . LYS A 1 99 ? 0.911 14.462 10.893 1.00 82.81 99 LYS A CA 1
ATOM 723 C C . LYS A 1 99 ? 2.035 14.983 11.797 1.00 82.81 99 LYS A C 1
ATOM 725 O O . LYS A 1 99 ? 3.111 14.385 11.878 1.00 82.81 99 LYS A O 1
ATOM 730 N N . ALA A 1 100 ? 1.764 16.079 12.501 1.00 77.25 100 ALA A N 1
ATOM 731 C CA . ALA A 1 100 ? 2.641 16.545 13.565 1.00 77.25 100 ALA A CA 1
ATOM 732 C C . ALA A 1 100 ? 2.607 15.573 14.759 1.00 77.25 100 ALA A C 1
ATOM 734 O O . ALA A 1 100 ? 1.567 14.995 15.073 1.00 77.25 100 ALA A O 1
ATOM 735 N N . GLY A 1 101 ? 3.737 15.432 15.451 1.00 82.25 101 GLY A N 1
ATOM 736 C CA . GLY A 1 101 ? 3.868 14.534 16.599 1.00 82.25 101 GLY A CA 1
ATOM 737 C C . GLY A 1 101 ? 4.312 13.120 16.218 1.00 82.25 101 GLY A C 1
ATOM 738 O O . GLY A 1 101 ? 4.939 12.906 15.184 1.00 82.25 101 GLY A O 1
ATOM 739 N N . SER A 1 102 ? 4.042 12.158 17.101 1.00 83.69 102 SER A N 1
ATOM 740 C CA . SER A 1 102 ? 4.488 10.771 16.929 1.00 83.69 102 SER A CA 1
ATOM 741 C C . SER A 1 102 ? 3.648 10.029 15.890 1.00 83.69 102 SER A C 1
ATOM 743 O O . SER A 1 102 ? 2.420 10.040 15.963 1.00 83.69 102 SER A O 1
ATOM 745 N N . THR A 1 103 ? 4.312 9.311 14.985 1.00 93.69 103 THR A N 1
ATOM 746 C CA . THR A 1 103 ? 3.690 8.315 14.097 1.00 93.69 103 THR A CA 1
ATOM 747 C C . THR A 1 103 ? 3.762 6.891 14.652 1.00 93.69 103 THR A C 1
ATOM 749 O O . THR A 1 103 ? 3.251 5.976 14.021 1.00 93.69 103 THR A O 1
ATOM 752 N N . VAL A 1 104 ? 4.368 6.678 15.829 1.00 94.69 104 VAL A N 1
ATOM 753 C CA . VAL A 1 104 ? 4.337 5.363 16.488 1.00 94.69 104 VAL A CA 1
ATOM 754 C C . VAL A 1 104 ? 2.902 5.040 16.885 1.00 94.69 104 VAL A C 1
ATOM 756 O O . VAL A 1 104 ? 2.313 5.764 17.691 1.00 94.69 104 VAL A O 1
ATOM 759 N N . VAL A 1 105 ? 2.380 3.931 16.371 1.00 91.44 105 VAL A N 1
ATOM 760 C CA . VAL A 1 105 ? 1.059 3.417 16.726 1.00 91.44 105 VAL A CA 1
ATOM 761 C C . VAL A 1 105 ? 1.088 2.911 18.172 1.00 91.44 105 VAL A C 1
ATOM 763 O O . VAL A 1 105 ? 1.963 2.111 18.535 1.00 91.44 105 VAL A O 1
ATOM 766 N N . PRO A 1 106 ? 0.127 3.315 19.019 1.00 87.25 106 PRO A N 1
ATOM 767 C CA . PRO A 1 106 ? -0.016 2.787 20.369 1.00 87.25 106 PRO A CA 1
ATOM 768 C C . PRO A 1 106 ? -0.667 1.395 20.327 1.00 87.25 106 PRO A C 1
ATOM 770 O O . PRO A 1 106 ? -1.827 1.222 20.690 1.00 87.25 106 PRO A O 1
ATOM 773 N N . PHE A 1 107 ? 0.074 0.388 19.860 1.00 88.88 107 PHE A N 1
ATOM 774 C CA . PHE A 1 107 ? -0.427 -0.984 19.761 1.00 88.88 107 PHE A CA 1
ATOM 775 C C . PHE A 1 107 ? -0.842 -1.528 21.135 1.00 88.88 107 PHE A C 1
ATOM 777 O O . PHE A 1 107 ? 0.012 -1.785 21.989 1.00 88.88 107 PHE A O 1
ATOM 784 N N . ALA A 1 108 ? -2.144 -1.749 21.323 1.00 87.06 108 ALA A N 1
ATOM 785 C CA . ALA A 1 108 ? -2.688 -2.367 22.528 1.00 87.06 108 ALA A CA 1
ATOM 786 C C . ALA A 1 108 ? -2.479 -3.888 22.513 1.00 87.0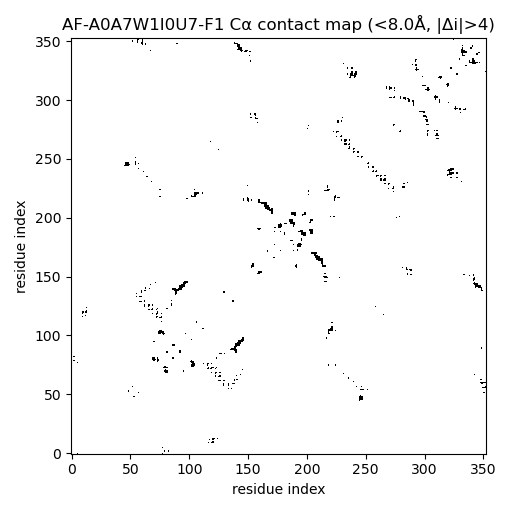6 108 ALA A C 1
ATOM 788 O O . ALA A 1 108 ? -2.246 -4.500 23.555 1.00 87.06 108 ALA A O 1
ATOM 789 N N . THR A 1 109 ? -2.507 -4.495 21.324 1.00 88.88 109 THR A N 1
ATOM 790 C CA . THR A 1 109 ? -2.377 -5.942 21.144 1.00 88.88 109 THR A CA 1
ATOM 791 C C . THR A 1 109 ? -0.929 -6.338 20.836 1.00 88.88 109 THR A C 1
ATOM 793 O O . THR A 1 109 ? -0.413 -5.995 19.766 1.00 88.88 109 THR A O 1
ATOM 796 N N . PRO A 1 110 ? -0.260 -7.137 21.695 1.00 93.00 110 PRO A N 1
ATOM 797 C CA . PRO A 1 110 ? 1.128 -7.543 21.465 1.00 93.00 110 PRO A CA 1
ATOM 798 C C . PRO A 1 110 ? 1.348 -8.302 20.153 1.00 93.00 110 PRO A C 1
ATOM 800 O O . PRO A 1 110 ? 2.380 -8.110 19.514 1.00 93.00 110 PRO A O 1
ATOM 803 N N . ALA A 1 111 ? 0.389 -9.138 19.742 1.00 93.94 111 ALA A N 1
ATOM 804 C CA . ALA A 1 111 ? 0.465 -9.896 18.493 1.00 93.94 111 ALA A CA 1
ATOM 805 C C . ALA A 1 111 ? 0.444 -8.976 17.261 1.00 93.94 111 ALA A C 1
ATOM 807 O O . ALA A 1 111 ? 1.316 -9.091 16.408 1.00 93.94 111 ALA A O 1
ATOM 808 N N . ILE A 1 112 ? -0.463 -7.992 17.218 1.00 94.94 112 ILE A N 1
ATOM 809 C CA . ILE A 1 112 ? -0.540 -7.022 16.111 1.00 94.94 112 ILE A CA 1
ATOM 810 C C . ILE A 1 112 ? 0.758 -6.223 16.011 1.00 94.94 112 ILE A C 1
ATOM 812 O O . ILE A 1 112 ? 1.296 -6.057 14.922 1.00 94.94 112 ILE A O 1
ATOM 816 N N . ARG A 1 113 ? 1.328 -5.809 17.150 1.00 96.25 113 ARG A N 1
ATOM 817 C CA . ARG A 1 113 ? 2.640 -5.152 17.163 1.00 96.25 113 ARG A CA 1
ATOM 818 C C . ARG A 1 113 ? 3.740 -6.039 16.570 1.00 96.25 113 ARG A C 1
ATOM 820 O O . ARG A 1 113 ? 4.646 -5.521 15.928 1.00 96.25 113 ARG A O 1
ATOM 827 N N . GLN A 1 114 ? 3.719 -7.348 16.829 1.00 95.00 114 GLN A N 1
ATOM 828 C CA . GLN A 1 114 ? 4.716 -8.271 16.276 1.00 95.00 114 GLN A CA 1
ATOM 829 C C . GLN A 1 114 ? 4.569 -8.408 14.760 1.00 95.00 114 GLN A C 1
ATOM 831 O O . GLN A 1 114 ? 5.578 -8.301 14.072 1.00 95.00 114 GLN A O 1
ATOM 836 N N . TYR A 1 115 ? 3.344 -8.555 14.250 1.00 94.12 115 TYR A N 1
ATOM 837 C CA . TYR A 1 115 ? 3.093 -8.635 12.808 1.00 94.12 115 TYR A CA 1
ATOM 838 C C . TYR A 1 115 ? 3.443 -7.322 12.101 1.00 94.12 115 TYR A C 1
ATOM 840 O O . TYR A 1 115 ? 4.133 -7.346 11.095 1.00 94.12 115 TYR A O 1
ATOM 848 N N . ALA A 1 116 ? 3.100 -6.168 12.682 1.00 97.62 116 ALA A N 1
ATOM 849 C CA . ALA A 1 116 ? 3.489 -4.864 12.142 1.00 97.62 116 ALA A CA 1
ATOM 850 C C . ALA A 1 116 ? 5.015 -4.691 12.058 1.00 97.62 116 ALA A C 1
ATOM 852 O O . ALA A 1 116 ? 5.532 -4.136 11.097 1.00 97.62 116 ALA A O 1
ATOM 853 N N . VAL A 1 117 ? 5.754 -5.160 13.072 1.00 97.62 117 VAL A N 1
ATOM 854 C CA . VAL A 1 117 ? 7.228 -5.119 13.079 1.00 97.62 117 VAL A CA 1
ATOM 855 C C . VAL A 1 117 ? 7.825 -6.087 12.057 1.00 97.62 117 VAL A C 1
ATOM 857 O O . VAL A 1 117 ? 8.889 -5.809 11.513 1.00 97.62 117 VAL A O 1
ATOM 860 N N . GLU A 1 118 ? 7.173 -7.225 11.837 1.00 96.75 118 GLU A N 1
ATOM 861 C CA . GLU A 1 118 ? 7.539 -8.204 10.817 1.00 96.75 118 GLU A CA 1
ATOM 862 C C . GLU A 1 118 ? 7.375 -7.630 9.414 1.00 96.75 118 GLU A C 1
ATOM 864 O O . GLU A 1 118 ? 8.369 -7.594 8.697 1.00 96.75 118 GLU A O 1
ATOM 869 N N . ILE A 1 119 ? 6.196 -7.095 9.100 1.00 98.00 119 ILE A N 1
ATOM 870 C CA . ILE A 1 119 ? 5.902 -6.449 7.817 1.00 98.00 119 ILE A CA 1
ATOM 871 C C . ILE A 1 119 ? 6.867 -5.279 7.587 1.00 98.00 119 ILE A C 1
ATOM 873 O O . ILE A 1 119 ? 7.572 -5.249 6.591 1.00 98.00 119 ILE A O 1
ATOM 877 N N . ALA A 1 120 ? 7.062 -4.399 8.579 1.00 98.38 120 ALA A N 1
ATOM 878 C CA . ALA A 1 120 ? 8.025 -3.295 8.472 1.00 98.38 120 ALA A CA 1
ATOM 879 C C . ALA A 1 120 ? 9.464 -3.740 8.143 1.00 98.38 120 ALA A C 1
ATOM 881 O O . ALA A 1 120 ? 10.227 -2.985 7.539 1.00 98.38 120 ALA A O 1
ATOM 882 N N . ALA A 1 121 ? 9.874 -4.927 8.602 1.00 97.38 121 ALA A N 1
ATOM 883 C CA . ALA A 1 121 ? 11.193 -5.470 8.298 1.00 97.38 121 ALA A CA 1
ATOM 884 C C . ALA A 1 121 ? 11.261 -6.065 6.885 1.00 97.38 121 ALA A C 1
ATOM 886 O O . ALA A 1 121 ? 12.322 -5.979 6.263 1.00 97.38 121 ALA A O 1
ATOM 887 N N . ASP A 1 122 ? 10.164 -6.653 6.409 1.00 98.06 122 ASP A N 1
ATOM 888 C CA . ASP A 1 122 ? 10.044 -7.193 5.058 1.00 98.06 122 ASP A CA 1
ATOM 889 C C . ASP A 1 122 ? 9.999 -6.043 4.034 1.00 98.06 122 ASP A C 1
ATOM 891 O O . ASP A 1 122 ? 10.852 -6.025 3.152 1.00 98.06 122 ASP A O 1
ATOM 895 N N . GLU A 1 123 ? 9.206 -4.987 4.257 1.00 98.38 123 GLU A N 1
ATOM 896 C CA . GLU A 1 123 ? 9.167 -3.799 3.380 1.00 98.38 123 GLU A CA 1
ATOM 897 C C . GLU A 1 123 ? 10.521 -3.091 3.253 1.00 98.38 123 GLU A C 1
ATOM 899 O O . GLU A 1 123 ? 10.972 -2.699 2.173 1.00 98.38 123 GLU A O 1
ATOM 904 N N . LEU A 1 124 ? 11.249 -2.962 4.368 1.00 98.19 124 LEU A N 1
ATOM 905 C CA . LEU A 1 124 ? 12.618 -2.444 4.334 1.00 98.19 124 LEU A CA 1
ATOM 906 C C . LEU A 1 124 ? 13.535 -3.345 3.489 1.00 98.19 124 LEU A C 1
ATOM 908 O O . LEU A 1 124 ? 14.429 -2.858 2.788 1.00 98.19 124 LEU A O 1
ATOM 912 N N . ALA A 1 125 ? 13.350 -4.663 3.573 1.00 97.62 125 ALA A N 1
ATOM 913 C CA . ALA A 1 125 ? 14.109 -5.618 2.782 1.00 97.62 125 ALA A CA 1
ATOM 914 C C . ALA A 1 125 ? 13.715 -5.573 1.298 1.00 97.62 125 ALA A C 1
ATOM 916 O O . ALA A 1 125 ? 14.618 -5.659 0.467 1.00 97.62 125 ALA A O 1
ATOM 917 N N . HIS A 1 126 ? 12.439 -5.371 0.960 1.00 98.19 126 HIS A N 1
ATOM 918 C CA . HIS A 1 126 ? 11.957 -5.199 -0.412 1.00 98.19 126 HIS A CA 1
ATOM 919 C C . HIS A 1 126 ? 12.589 -3.973 -1.071 1.00 98.19 126 HIS A C 1
ATOM 921 O O . HIS A 1 126 ? 13.230 -4.101 -2.118 1.00 98.19 126 HIS A O 1
ATOM 927 N N . VAL A 1 127 ? 12.544 -2.812 -0.402 1.00 98.62 127 VAL A N 1
ATOM 928 C CA . VAL A 1 127 ? 13.208 -1.582 -0.867 1.00 98.62 127 VAL A CA 1
ATOM 929 C C . VAL A 1 127 ? 14.688 -1.837 -1.156 1.00 98.62 127 VAL A C 1
ATOM 931 O O . VAL A 1 127 ? 15.190 -1.517 -2.235 1.00 98.62 127 VAL A O 1
ATOM 934 N N . ARG A 1 128 ? 15.410 -2.451 -0.213 1.00 97.94 128 ARG A N 1
ATOM 935 C CA . ARG A 1 128 ? 16.847 -2.733 -0.367 1.00 97.94 128 ARG A CA 1
ATOM 936 C C . ARG A 1 128 ? 17.127 -3.751 -1.467 1.00 97.94 128 ARG A C 1
ATOM 938 O O . ARG A 1 128 ? 18.107 -3.596 -2.194 1.00 97.94 128 ARG A O 1
ATOM 945 N N . PHE A 1 129 ? 16.282 -4.768 -1.599 1.00 96.62 129 PHE A N 1
ATOM 946 C CA . PHE A 1 129 ? 16.385 -5.792 -2.631 1.00 96.62 129 PHE A CA 1
ATOM 947 C C . PHE A 1 129 ? 16.207 -5.191 -4.029 1.00 96.62 129 PHE A C 1
ATOM 949 O O . PHE A 1 129 ? 17.082 -5.358 -4.880 1.00 96.62 129 PHE A O 1
ATOM 956 N N . LEU A 1 130 ? 15.136 -4.424 -4.248 1.00 96.44 130 LEU A N 1
ATOM 957 C CA . LEU A 1 130 ? 14.871 -3.764 -5.526 1.00 96.44 130 LEU A CA 1
ATOM 958 C C . LEU A 1 130 ? 15.959 -2.747 -5.869 1.00 96.44 130 LEU A C 1
ATOM 960 O O . LEU A 1 130 ? 16.476 -2.760 -6.985 1.00 96.44 130 LEU A O 1
ATOM 964 N N . ARG A 1 131 ? 16.385 -1.916 -4.907 1.00 97.75 131 ARG A N 1
ATOM 965 C CA . ARG A 1 131 ? 17.507 -0.981 -5.103 1.00 97.75 131 ARG A CA 1
ATOM 966 C C . ARG A 1 131 ? 18.794 -1.707 -5.491 1.00 97.75 131 ARG A C 1
ATOM 968 O O . ARG A 1 131 ? 19.509 -1.239 -6.374 1.00 97.75 131 ARG A O 1
ATOM 975 N N . ALA A 1 132 ? 19.091 -2.847 -4.867 1.00 94.44 132 ALA A N 1
ATOM 976 C CA . ALA A 1 132 ? 20.263 -3.648 -5.209 1.00 94.44 132 ALA A CA 1
ATOM 977 C C . ALA A 1 132 ? 20.166 -4.242 -6.624 1.00 94.44 132 ALA A C 1
ATOM 979 O O . ALA A 1 132 ? 21.154 -4.206 -7.356 1.00 94.44 132 ALA A O 1
ATOM 980 N N . ALA A 1 133 ? 18.991 -4.740 -7.021 1.00 91.81 133 ALA A N 1
ATOM 981 C CA . ALA A 1 133 ? 18.750 -5.270 -8.363 1.00 91.81 133 ALA A CA 1
ATOM 982 C C . ALA A 1 133 ? 18.843 -4.183 -9.451 1.00 91.81 133 ALA A C 1
ATOM 984 O O . ALA A 1 133 ? 19.398 -4.417 -10.522 1.00 91.81 133 ALA A O 1
ATOM 985 N N . LEU A 1 134 ? 18.340 -2.981 -9.162 1.00 95.12 134 LEU A N 1
ATOM 986 C CA . LEU A 1 134 ? 18.346 -1.830 -10.069 1.00 95.12 134 LEU A CA 1
ATOM 987 C C . LEU A 1 134 ? 19.715 -1.133 -10.157 1.00 95.12 134 LEU A C 1
ATOM 989 O O . LEU A 1 134 ? 20.044 -0.521 -11.177 1.00 95.12 134 LEU A O 1
ATOM 993 N N . GLY A 1 135 ? 20.523 -1.191 -9.097 1.00 95.31 135 GLY A N 1
ATOM 994 C CA . GLY A 1 135 ? 21.823 -0.528 -9.034 1.00 95.31 135 GLY A CA 1
ATOM 995 C C . GLY A 1 135 ? 21.717 0.975 -9.317 1.00 95.31 135 GLY A C 1
ATOM 996 O O . GLY A 1 135 ? 20.934 1.690 -8.696 1.00 95.31 135 GLY A O 1
ATOM 997 N N . ALA A 1 136 ? 22.495 1.471 -10.282 1.00 94.88 136 ALA A N 1
ATOM 998 C CA . ALA A 1 136 ? 22.483 2.886 -10.663 1.00 94.88 136 ALA A CA 1
ATOM 999 C C . ALA A 1 136 ? 21.173 3.342 -11.341 1.00 94.88 136 ALA A C 1
ATOM 1001 O O . ALA A 1 136 ? 20.944 4.545 -11.454 1.00 94.88 136 ALA A O 1
ATOM 1002 N N . ALA A 1 137 ? 20.327 2.407 -11.788 1.00 96.56 137 ALA A N 1
ATOM 1003 C CA . ALA A 1 137 ? 19.031 2.713 -12.389 1.00 96.56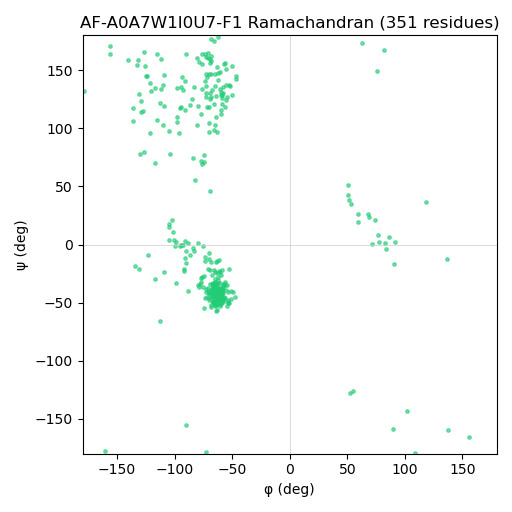 137 ALA A CA 1
ATOM 1004 C C . ALA A 1 137 ? 17.923 2.940 -11.347 1.00 96.56 137 ALA A C 1
ATOM 1006 O O . ALA A 1 137 ? 16.809 3.292 -11.733 1.00 96.56 137 ALA A O 1
ATOM 1007 N N . ALA A 1 138 ? 18.201 2.736 -10.053 1.00 97.88 138 ALA A N 1
ATOM 1008 C CA . ALA A 1 138 ? 17.210 2.900 -9.000 1.00 97.88 138 ALA A CA 1
ATOM 1009 C C . ALA A 1 138 ? 16.733 4.356 -8.905 1.00 97.88 138 ALA A C 1
ATOM 1011 O O . ALA A 1 138 ? 17.533 5.294 -8.775 1.00 97.88 138 ALA A O 1
ATOM 1012 N N . VAL A 1 139 ? 15.416 4.548 -8.931 1.00 98.44 139 VAL A N 1
ATOM 1013 C CA . VAL A 1 139 ? 14.806 5.845 -8.637 1.00 98.44 139 VAL A CA 1
ATOM 1014 C C . VAL A 1 139 ? 14.889 6.166 -7.147 1.00 98.44 139 VAL A C 1
ATOM 1016 O O . VAL A 1 139 ? 14.831 5.290 -6.276 1.00 98.44 139 VAL A O 1
ATOM 1019 N N . ALA A 1 140 ? 15.035 7.453 -6.847 1.00 98.44 140 ALA A N 1
ATOM 1020 C CA . ALA A 1 140 ? 14.943 7.936 -5.480 1.00 98.44 140 ALA A CA 1
ATOM 1021 C C . ALA A 1 140 ? 13.504 7.823 -4.952 1.00 98.44 140 ALA A C 1
ATOM 1023 O O . ALA A 1 140 ? 12.550 7.798 -5.735 1.00 98.44 140 ALA A O 1
ATOM 1024 N N . ARG A 1 141 ? 13.346 7.824 -3.622 1.00 98.56 141 ARG A N 1
ATOM 1025 C CA . ARG A 1 141 ? 12.029 7.888 -2.973 1.00 98.56 141 ARG A CA 1
ATOM 1026 C C . ARG A 1 141 ? 11.260 9.115 -3.480 1.00 98.56 141 ARG A C 1
ATOM 1028 O O . ARG A 1 141 ? 11.801 10.218 -3.358 1.00 98.56 141 ARG A O 1
ATOM 1035 N N . PRO A 1 142 ? 10.040 8.976 -4.029 1.00 98.06 142 PRO A N 1
ATOM 1036 C CA . PRO A 1 142 ? 9.241 10.129 -4.433 1.00 98.06 142 PRO A CA 1
ATOM 1037 C C . PRO A 1 142 ? 8.779 10.929 -3.207 1.00 98.06 142 PRO A C 1
ATOM 1039 O O . PRO A 1 142 ? 9.029 10.566 -2.055 1.00 98.06 142 PRO A O 1
ATOM 1042 N N . THR A 1 143 ? 8.097 12.049 -3.444 1.00 98.31 143 THR A N 1
ATOM 1043 C CA . THR A 1 143 ? 7.369 12.703 -2.347 1.00 98.31 143 THR A CA 1
ATOM 1044 C C . THR A 1 143 ? 6.206 11.805 -1.945 1.00 98.31 143 THR A C 1
ATOM 1046 O O . THR A 1 143 ? 5.418 11.441 -2.813 1.00 98.31 143 THR A O 1
ATOM 1049 N N . ILE A 1 144 ? 6.100 11.472 -0.660 1.00 98.50 144 ILE A N 1
ATOM 1050 C CA . ILE A 1 144 ? 5.034 10.614 -0.126 1.00 98.50 144 ILE A CA 1
ATOM 1051 C C . ILE A 1 144 ? 4.200 11.412 0.869 1.00 98.50 144 ILE A C 1
ATOM 1053 O O . ILE A 1 144 ? 4.754 12.087 1.735 1.00 98.50 144 ILE A O 1
ATOM 1057 N N . ASP A 1 145 ? 2.878 11.313 0.786 1.00 97.62 145 ASP A N 1
ATOM 1058 C CA . ASP A 1 145 ? 1.963 11.934 1.742 1.00 97.62 145 ASP A CA 1
ATOM 1059 C C . ASP A 1 145 ? 1.166 10.883 2.523 1.00 97.62 145 ASP A C 1
ATOM 1061 O O . ASP A 1 145 ? 0.251 10.254 1.996 1.00 97.62 145 ASP A O 1
ATOM 1065 N N . LEU A 1 146 ? 1.518 10.713 3.802 1.00 96.81 146 LEU A N 1
ATOM 1066 C CA . LEU A 1 146 ? 0.863 9.817 4.765 1.00 96.81 146 LEU A CA 1
ATOM 1067 C C . LEU A 1 146 ? -0.083 10.571 5.714 1.00 96.81 146 LEU A C 1
ATOM 1069 O O . LEU A 1 146 ? -0.498 10.021 6.737 1.00 96.81 146 LEU A O 1
ATOM 1073 N N . ARG A 1 147 ? -0.383 11.844 5.444 1.00 92.12 147 ARG A N 1
ATOM 1074 C CA . ARG A 1 147 ? -1.277 12.667 6.265 1.00 92.12 147 ARG A CA 1
ATOM 1075 C C . ARG A 1 147 ? -2.555 12.991 5.512 1.00 92.12 147 ARG A C 1
ATOM 1077 O O . ARG A 1 147 ? -3.638 12.567 5.920 1.00 92.12 147 ARG A O 1
ATOM 1084 N N . ASP A 1 148 ? -2.426 13.757 4.438 1.00 90.81 148 ASP A N 1
ATOM 1085 C CA . ASP A 1 148 ? -3.579 14.315 3.747 1.00 90.81 148 ASP A CA 1
ATOM 1086 C C . ASP A 1 148 ? -4.204 13.239 2.852 1.00 90.81 148 ASP A C 1
ATOM 1088 O O . ASP A 1 148 ? -5.425 13.121 2.811 1.00 90.81 148 ASP A O 1
ATOM 1092 N N . SER A 1 149 ? -3.397 12.351 2.264 1.00 94.56 149 SER A N 1
ATOM 1093 C CA . SER A 1 149 ? -3.867 11.236 1.425 1.00 94.56 149 SER A CA 1
ATOM 1094 C C . SER A 1 149 ? -4.799 10.280 2.153 1.00 94.56 149 SER A C 1
ATOM 1096 O O . SER A 1 149 ? -5.859 9.957 1.631 1.00 94.56 149 SER A O 1
ATOM 1098 N N . PHE A 1 150 ? -4.464 9.857 3.376 1.00 93.62 150 PHE A N 1
ATOM 1099 C CA . PHE A 1 150 ? -5.351 8.979 4.144 1.00 93.62 150 PHE A CA 1
ATOM 1100 C C . PHE A 1 150 ? -6.646 9.680 4.550 1.00 93.62 150 PHE A C 1
ATOM 1102 O O . PHE A 1 150 ? -7.708 9.063 4.536 1.00 93.62 150 PHE A O 1
ATOM 1109 N N . THR A 1 151 ? -6.579 10.972 4.879 1.00 89.62 151 THR A N 1
ATOM 1110 C CA . THR A 1 151 ? -7.783 11.765 5.153 1.00 89.62 151 THR A CA 1
ATOM 1111 C C . THR A 1 151 ? -8.650 11.877 3.901 1.00 89.62 151 THR A C 1
ATOM 1113 O O . THR A 1 151 ? -9.850 11.626 3.969 1.00 89.62 151 THR A O 1
ATOM 1116 N N . ASN A 1 152 ? -8.051 12.170 2.748 1.00 90.12 152 ASN A N 1
ATOM 1117 C CA . ASN A 1 152 ? -8.749 12.269 1.470 1.00 90.12 152 ASN A CA 1
ATOM 1118 C C . ASN A 1 152 ? -9.353 10.924 1.051 1.00 90.12 152 ASN A C 1
ATOM 1120 O O . ASN A 1 152 ? -10.505 10.892 0.632 1.00 90.12 152 ASN A O 1
ATOM 1124 N N . ALA A 1 153 ? -8.626 9.819 1.230 1.00 91.56 153 ALA A N 1
ATOM 1125 C CA . ALA A 1 153 ? -9.125 8.471 0.977 1.00 91.56 153 ALA A CA 1
ATOM 1126 C C . ALA A 1 153 ? -10.305 8.134 1.898 1.00 91.56 153 ALA A C 1
ATOM 1128 O O . ALA A 1 153 ? -11.335 7.660 1.433 1.00 91.56 153 ALA A O 1
ATOM 1129 N N . ALA A 1 154 ? -10.206 8.443 3.193 1.00 89.56 154 ALA A N 1
ATOM 1130 C CA . ALA A 1 154 ? -11.290 8.206 4.140 1.00 89.56 154 ALA A CA 1
ATOM 1131 C C . ALA A 1 154 ? -12.529 9.072 3.847 1.00 89.56 154 ALA A C 1
ATOM 1133 O O . ALA A 1 154 ? -13.653 8.607 4.035 1.00 89.56 154 ALA A O 1
ATOM 1134 N N . ILE A 1 155 ? -12.346 10.306 3.363 1.00 86.06 155 ILE A N 1
ATOM 1135 C CA . ILE A 1 155 ? -13.441 11.160 2.883 1.00 86.06 155 ILE A CA 1
ATOM 1136 C C . ILE A 1 155 ? -14.069 10.571 1.617 1.00 86.06 155 ILE A C 1
ATOM 1138 O O . ILE A 1 155 ? -15.288 10.438 1.550 1.00 86.06 155 ILE A O 1
ATOM 1142 N N . ALA A 1 156 ? -13.253 10.198 0.630 1.00 88.69 156 ALA A N 1
ATOM 1143 C CA . ALA A 1 156 ? -13.719 9.657 -0.645 1.00 88.69 156 ALA A CA 1
ATOM 1144 C C . ALA A 1 156 ? -14.458 8.320 -0.473 1.00 88.69 156 ALA A C 1
ATOM 1146 O O . ALA A 1 156 ? -15.485 8.101 -1.104 1.00 88.69 156 ALA A O 1
ATOM 1147 N N . ALA A 1 157 ? -13.994 7.474 0.450 1.00 88.19 157 ALA A N 1
ATOM 1148 C CA . ALA A 1 157 ? -14.656 6.234 0.846 1.00 88.19 157 ALA A CA 1
ATOM 1149 C C . ALA A 1 157 ? -15.918 6.467 1.706 1.00 88.19 157 ALA A C 1
ATOM 1151 O O . ALA A 1 157 ? -16.659 5.533 2.004 1.00 88.19 157 ALA A O 1
ATOM 1152 N N . GLY A 1 158 ? -16.164 7.695 2.178 1.00 85.00 158 GLY A N 1
ATOM 1153 C CA . GLY A 1 158 ? -17.269 8.003 3.088 1.00 85.00 158 GLY A CA 1
ATOM 1154 C C . GLY A 1 158 ? -17.110 7.390 4.485 1.00 85.00 158 GLY A C 1
ATOM 1155 O O . GLY A 1 158 ? -18.104 7.099 5.153 1.00 85.00 158 GLY A O 1
ATOM 1156 N N . ILE A 1 159 ? -15.875 7.141 4.932 1.00 83.25 159 ILE A N 1
ATOM 1157 C CA . ILE A 1 159 ? -15.549 6.731 6.311 1.00 83.25 159 ILE A CA 1
ATOM 1158 C C . ILE A 1 159 ? -15.644 7.932 7.258 1.00 83.25 159 ILE A C 1
ATOM 1160 O O . ILE A 1 159 ? -16.084 7.786 8.397 1.00 83.25 159 ILE A O 1
ATOM 1164 N N . ILE A 1 160 ? -15.249 9.114 6.784 1.00 80.44 160 ILE A N 1
ATOM 1165 C CA . ILE A 1 160 ? -15.409 10.396 7.479 1.00 80.44 160 ILE A CA 1
ATOM 1166 C C . ILE A 1 160 ? -15.998 11.439 6.522 1.00 80.44 160 ILE A C 1
ATOM 1168 O O . ILE A 1 160 ? -15.893 11.306 5.306 1.00 80.44 160 ILE A O 1
ATOM 1172 N N . SER A 1 161 ? -16.602 12.497 7.061 1.00 76.00 161 SER A N 1
ATOM 1173 C CA . SER A 1 161 ? -17.232 13.555 6.260 1.00 76.00 161 SER A CA 1
ATOM 1174 C C . SER A 1 161 ? -16.320 14.770 6.094 1.00 76.00 161 SER A C 1
ATOM 1176 O O . SER A 1 161 ? -15.763 15.276 7.071 1.00 76.00 161 SER A O 1
ATOM 1178 N N . ALA A 1 162 ? -16.226 15.297 4.870 1.00 72.50 162 ALA A N 1
ATOM 1179 C CA . ALA A 1 162 ? -15.487 16.526 4.585 1.00 72.50 162 ALA A CA 1
ATOM 1180 C C . ALA A 1 162 ? -16.041 17.712 5.393 1.00 72.50 162 ALA A C 1
ATOM 1182 O O . ALA A 1 162 ? -17.242 17.981 5.379 1.00 72.50 162 ALA A O 1
ATOM 1183 N N . GLY A 1 163 ? -15.167 18.431 6.101 1.00 63.28 163 GLY A N 1
ATOM 1184 C CA . GLY A 1 163 ? -15.545 19.620 6.874 1.00 63.28 163 GLY A CA 1
ATOM 1185 C C . GLY A 1 163 ? -16.357 19.346 8.146 1.00 63.28 163 GLY A C 1
ATOM 1186 O O . GLY A 1 163 ? -16.686 20.296 8.856 1.00 63.28 163 GLY A O 1
ATOM 1187 N N . ALA A 1 164 ? -16.650 18.082 8.477 1.00 59.69 164 ALA A N 1
ATOM 1188 C CA . ALA A 1 164 ? -17.185 17.745 9.791 1.00 59.69 164 ALA A CA 1
ATOM 1189 C C . ALA A 1 164 ? -16.129 18.058 10.855 1.00 59.69 164 ALA A C 1
ATOM 1191 O O . ALA A 1 164 ? -14.950 17.763 10.669 1.00 59.69 164 ALA A O 1
ATOM 1192 N N . THR A 1 165 ? -16.530 18.666 11.966 1.00 56.47 165 THR A N 1
ATOM 1193 C CA . THR A 1 165 ? -15.635 18.935 13.091 1.00 56.47 165 THR A CA 1
ATOM 1194 C C . THR A 1 165 ? -15.667 17.778 14.081 1.00 56.47 165 THR A C 1
ATOM 1196 O O . THR A 1 165 ? -16.714 17.179 14.340 1.00 56.47 165 THR A O 1
ATOM 1199 N N . ALA A 1 166 ? -14.506 17.433 14.638 1.00 54.72 166 ALA A N 1
ATOM 1200 C CA . ALA A 1 166 ? -14.424 16.521 15.766 1.00 54.72 166 ALA A CA 1
ATOM 1201 C C . ALA A 1 166 ? -15.215 17.111 16.940 1.00 54.72 166 ALA A C 1
ATOM 1203 O O . ALA A 1 166 ? -15.016 18.290 17.249 1.00 54.72 166 ALA A O 1
ATOM 1204 N N . PRO A 1 167 ? -16.102 16.343 17.603 1.00 50.00 167 PRO A N 1
ATOM 1205 C CA . PRO A 1 167 ? -16.845 16.852 18.747 1.00 50.00 167 PRO A CA 1
ATOM 1206 C C . PRO A 1 167 ? -15.886 17.445 19.783 1.00 50.00 167 PRO A C 1
ATOM 1208 O O . PRO A 1 167 ? -14.823 16.878 20.041 1.00 50.00 167 PRO A O 1
ATOM 1211 N N . GLY A 1 168 ? -16.250 18.600 20.342 1.00 45.69 168 GLY A N 1
ATOM 1212 C CA . GLY A 1 168 ? -15.442 19.322 21.325 1.00 45.69 168 GLY A CA 1
ATOM 1213 C C . GLY A 1 168 ? -15.203 18.542 22.633 1.00 45.69 168 GLY A C 1
ATOM 1214 O O . GLY A 1 168 ? -15.741 17.442 22.825 1.00 45.69 168 GLY A O 1
ATOM 1215 N N . PRO A 1 169 ? -14.441 19.114 23.586 1.00 41.38 169 PRO A N 1
ATOM 1216 C CA . PRO A 1 169 ? -14.133 18.451 24.848 1.00 41.38 169 PRO A CA 1
ATOM 1217 C C . PRO A 1 169 ? -15.435 18.238 25.637 1.00 41.38 169 PRO A C 1
ATOM 1219 O O . PRO A 1 169 ? -16.052 19.202 26.082 1.00 41.38 169 PRO A O 1
ATOM 1222 N N . GLY A 1 170 ? -15.888 16.983 25.754 1.00 52.12 170 GLY A N 1
ATOM 1223 C CA . GLY A 1 170 ? -17.194 16.625 26.337 1.00 52.12 170 GLY A CA 1
ATOM 1224 C C . GLY A 1 170 ? -17.982 15.549 25.572 1.00 52.12 170 GLY A C 1
ATOM 1225 O O . GLY A 1 170 ? -18.932 15.003 26.123 1.00 52.12 170 GLY A O 1
ATOM 1226 N N . GLY A 1 171 ? -17.570 15.208 24.344 1.00 54.41 171 GLY A N 1
ATOM 1227 C CA . GLY A 1 171 ? -17.789 13.897 23.709 1.00 54.41 171 GLY A CA 1
ATOM 1228 C C . GLY A 1 171 ? -19.215 13.331 23.710 1.00 54.41 171 GLY A C 1
ATOM 1229 O O . GLY A 1 171 ? -19.404 12.177 24.085 1.00 54.41 171 GLY A O 1
ATOM 1230 N N . THR A 1 172 ? -20.214 14.099 23.276 1.00 60.44 172 THR A N 1
ATOM 1231 C CA . THR A 1 172 ? -21.521 13.537 22.897 1.00 60.44 172 THR A CA 1
ATOM 1232 C C . THR A 1 172 ? -21.822 13.885 21.447 1.00 60.44 172 THR A C 1
ATOM 1234 O O . THR A 1 172 ? -21.519 14.987 20.987 1.00 60.44 172 THR A O 1
ATOM 1237 N N . CYS A 1 173 ? -22.371 12.919 20.711 1.00 67.31 173 CYS A N 1
ATOM 1238 C CA . CYS A 1 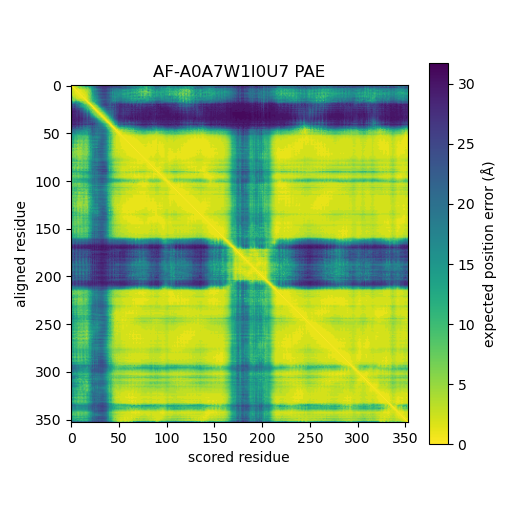173 ? -22.939 13.166 19.393 1.00 67.31 173 CYS A CA 1
ATOM 1239 C C . CYS A 1 173 ? -24.029 14.245 19.463 1.00 67.31 173 CYS A C 1
ATOM 1241 O O . CYS A 1 173 ? -24.632 14.421 20.529 1.00 67.31 173 CYS A O 1
ATOM 1243 N N . PRO A 1 174 ? -24.313 14.957 18.356 1.00 70.44 174 PRO A N 1
ATOM 1244 C CA . PRO A 1 174 ? -25.444 15.874 18.293 1.00 70.44 174 PRO A CA 1
ATOM 1245 C C . PRO A 1 174 ? -26.727 15.234 18.858 1.00 70.44 174 PRO A C 1
ATOM 1247 O O . PRO A 1 174 ? -26.959 14.040 18.633 1.00 70.44 174 PRO A O 1
ATOM 1250 N N . PRO A 1 175 ? -27.579 15.988 19.578 1.00 68.19 175 PRO A N 1
ATOM 1251 C CA . PRO A 1 175 ? -28.829 15.454 20.110 1.00 68.19 175 PRO A CA 1
ATOM 1252 C C . PRO A 1 175 ? -29.641 14.723 19.031 1.00 68.19 175 PRO A C 1
ATOM 1254 O O . PRO A 1 175 ? -29.876 15.268 17.955 1.00 68.19 175 PRO A O 1
ATOM 1257 N N . GLY A 1 176 ? -30.058 13.486 19.316 1.00 70.75 176 GLY A N 1
ATOM 1258 C CA . GLY A 1 176 ? -30.771 12.629 18.359 1.00 70.75 176 GLY A CA 1
ATOM 1259 C C . GLY A 1 176 ? -29.880 11.713 17.511 1.00 70.75 176 GLY A C 1
ATOM 1260 O O . GLY A 1 176 ? -30.408 10.970 16.687 1.00 70.75 176 GLY A O 1
ATOM 1261 N N . THR A 1 177 ? -28.562 11.724 17.727 1.00 74.94 177 THR A N 1
ATOM 1262 C CA . THR A 1 177 ? -27.616 10.798 17.088 1.00 74.94 177 THR A CA 1
ATOM 1263 C C . THR A 1 177 ? -26.769 10.037 18.126 1.00 74.94 177 THR A C 1
ATOM 1265 O O . THR A 1 177 ? -26.438 10.614 19.167 1.00 74.94 177 THR A O 1
ATOM 1268 N N . PRO A 1 178 ? -26.417 8.756 17.890 1.00 77.56 178 PRO A N 1
ATOM 1269 C CA . PRO A 1 178 ? -26.871 7.911 16.784 1.00 77.56 178 PRO A CA 1
ATOM 1270 C C . PRO A 1 178 ? -28.382 7.658 16.810 1.00 77.56 178 PRO A C 1
ATOM 1272 O O . PRO A 1 178 ? -28.986 7.695 17.885 1.00 77.56 178 PRO A O 1
ATOM 1275 N N . PRO A 1 179 ? -29.007 7.400 15.652 1.00 74.62 179 PRO A N 1
ATOM 1276 C CA . PRO A 1 179 ? -30.402 6.997 15.607 1.00 74.62 179 PRO A CA 1
ATOM 1277 C C . PRO A 1 179 ? -30.602 5.664 16.346 1.00 74.62 179 PRO A C 1
ATOM 1279 O O . PRO A 1 179 ? -29.791 4.743 16.255 1.00 74.62 179 PRO A O 1
ATOM 1282 N N . GLY A 1 180 ? -31.720 5.550 17.063 1.00 81.56 180 GLY A N 1
ATOM 1283 C CA . GLY A 1 180 ? -32.096 4.331 17.778 1.00 81.56 180 GLY A CA 1
ATOM 1284 C C . GLY A 1 180 ? -31.435 4.152 19.156 1.00 81.56 180 GLY A C 1
ATOM 1285 O O . GLY A 1 180 ? -30.521 4.887 19.539 1.00 81.56 180 GLY A O 1
ATOM 1286 N N . PRO A 1 181 ? -31.935 3.192 19.953 1.00 83.94 181 PRO A N 1
ATOM 1287 C CA . PRO A 1 181 ? -31.453 2.963 21.308 1.00 83.94 181 PRO A CA 1
ATOM 1288 C C . PRO A 1 181 ? -30.041 2.365 21.316 1.00 83.94 181 PRO A C 1
ATOM 1290 O O . PRO A 1 181 ? -29.690 1.540 20.475 1.00 83.94 181 PRO A O 1
ATOM 1293 N N . ARG A 1 182 ? -29.256 2.738 22.332 1.00 81.94 182 ARG A N 1
ATOM 1294 C CA . ARG A 1 182 ? -27.944 2.150 22.622 1.00 81.94 182 ARG A CA 1
ATOM 1295 C C . ARG A 1 182 ? -28.079 0.635 22.863 1.00 81.94 182 ARG A C 1
ATOM 1297 O O . ARG A 1 182 ? -28.760 0.268 23.821 1.00 81.94 182 ARG A O 1
ATOM 1304 N N . PRO A 1 183 ? -27.410 -0.238 22.082 1.00 83.12 183 PRO A N 1
ATOM 1305 C CA . PRO A 1 183 ? -27.574 -1.692 22.199 1.00 83.12 183 PRO A CA 1
ATOM 1306 C C . PRO A 1 183 ? -27.130 -2.271 23.550 1.00 83.12 183 PRO A C 1
ATOM 1308 O O . PRO A 1 183 ? -27.777 -3.168 24.082 1.00 83.12 183 PRO A O 1
ATOM 1311 N N . ALA A 1 184 ? -26.030 -1.758 24.115 1.00 77.19 184 ALA A N 1
ATOM 1312 C CA . ALA A 1 184 ? -25.518 -2.151 25.429 1.00 77.19 184 ALA A CA 1
ATOM 1313 C C . ALA A 1 184 ? -24.647 -1.050 26.061 1.00 77.19 184 ALA A C 1
ATOM 1315 O O . ALA A 1 184 ? -24.165 -0.142 25.384 1.00 77.19 184 ALA A O 1
ATOM 1316 N N . SER A 1 185 ? -24.395 -1.148 27.370 1.00 74.56 185 SER A N 1
ATOM 1317 C CA . SER A 1 185 ? -23.638 -0.155 28.154 1.00 74.56 185 SER A CA 1
ATOM 1318 C C . SER A 1 185 ? -22.167 0.004 27.754 1.00 74.56 185 SER A C 1
ATOM 1320 O O . SER A 1 185 ? -21.547 0.994 28.138 1.00 74.56 185 SER A O 1
ATOM 1322 N N . PHE A 1 186 ? -21.615 -0.933 26.985 1.00 70.38 186 PHE A N 1
ATOM 1323 C CA . PHE A 1 186 ? -20.263 -0.857 26.436 1.00 70.38 186 PHE A CA 1
ATOM 1324 C C . PHE A 1 186 ? -20.234 -0.398 24.975 1.00 70.38 186 PHE A C 1
ATOM 1326 O O . PHE A 1 186 ? -19.155 -0.235 24.443 1.00 70.38 186 PHE A O 1
ATOM 1333 N N . PHE A 1 187 ? -21.368 -0.136 24.319 1.00 75.75 187 PHE A N 1
ATOM 1334 C CA . PHE A 1 187 ? -21.366 0.459 22.977 1.00 75.75 187 PHE A CA 1
ATOM 1335 C C . PHE A 1 187 ? -21.231 1.979 23.065 1.00 75.75 187 PHE A C 1
ATOM 1337 O O . PHE A 1 187 ? -21.926 2.597 23.861 1.00 75.75 187 PHE A O 1
ATOM 1344 N N . VAL A 1 188 ? -20.398 2.614 22.258 1.00 74.69 188 VAL A N 1
ATOM 1345 C CA . VAL A 1 188 ? -20.322 4.073 22.109 1.00 74.69 188 VAL A CA 1
ATOM 1346 C C . VAL A 1 188 ? -20.731 4.466 20.687 1.00 74.69 188 VAL A C 1
ATOM 1348 O O . VAL A 1 188 ? -20.804 3.598 19.814 1.00 74.69 188 VAL A O 1
ATOM 1351 N N . PRO A 1 189 ? -21.053 5.743 20.427 1.00 79.06 189 PRO A N 1
ATOM 1352 C CA . PRO A 1 189 ? -21.323 6.168 19.062 1.00 79.06 189 PRO A CA 1
ATOM 1353 C C . PRO A 1 189 ? -20.092 5.936 18.162 1.00 79.06 189 PRO A C 1
ATOM 1355 O O . PRO A 1 189 ? -18.950 5.986 18.636 1.00 79.06 189 PRO A O 1
ATOM 1358 N N . ASN A 1 190 ? -20.318 5.642 16.883 1.00 73.12 190 ASN A N 1
ATOM 1359 C CA . ASN A 1 190 ? -19.250 5.564 15.885 1.00 73.12 190 ASN A CA 1
ATOM 1360 C C . ASN A 1 190 ? -18.774 6.973 15.467 1.00 73.12 190 ASN A C 1
ATOM 1362 O O . ASN A 1 190 ? -19.547 7.907 15.583 1.00 73.12 190 ASN A O 1
ATOM 1366 N N . ARG A 1 191 ? -17.543 7.160 14.970 1.00 70.12 191 ARG A N 1
ATOM 1367 C CA . ARG A 1 191 ? -16.900 8.481 14.726 1.00 70.12 191 ARG A CA 1
ATOM 1368 C C . ARG A 1 191 ? -17.702 9.491 13.880 1.00 70.12 191 ARG A C 1
ATOM 1370 O O . ARG A 1 191 ? -17.429 10.687 13.965 1.00 70.12 191 ARG A O 1
ATOM 1377 N N . ASP A 1 192 ? -18.666 9.043 13.084 1.00 67.75 192 ASP A N 1
ATOM 1378 C CA . ASP A 1 192 ? -19.569 9.847 12.248 1.00 67.75 192 ASP A CA 1
ATOM 1379 C C . ASP A 1 192 ? -20.975 10.043 12.862 1.00 67.75 192 ASP A C 1
ATOM 1381 O O . ASP A 1 192 ? -21.836 10.672 12.250 1.00 67.75 192 ASP A O 1
ATOM 1385 N N . CYS A 1 193 ? -21.210 9.557 14.085 1.00 73.44 193 CYS A N 1
ATOM 1386 C CA . CYS A 1 193 ? -22.481 9.607 14.817 1.00 73.44 193 CYS A CA 1
ATOM 1387 C C . CYS A 1 193 ? -23.663 8.921 14.109 1.00 73.44 193 CYS A C 1
ATOM 1389 O O . CYS A 1 193 ? -24.818 9.188 14.441 1.00 73.44 193 CYS A O 1
ATOM 1391 N N . THR A 1 194 ? -23.419 8.029 13.151 1.00 77.62 194 THR A N 1
ATOM 1392 C CA . THR A 1 194 ? -24.480 7.351 12.389 1.00 77.62 194 THR A CA 1
ATOM 1393 C C . THR A 1 194 ? -24.948 6.040 13.025 1.00 77.62 194 THR A C 1
ATOM 1395 O O . THR A 1 194 ? -26.028 5.553 12.692 1.00 77.62 194 THR A O 1
ATOM 1398 N N . GLY A 1 195 ? -24.187 5.481 13.969 1.00 79.94 195 GLY A N 1
ATOM 1399 C CA . GLY A 1 195 ? -24.442 4.170 14.561 1.00 79.94 195 GLY A CA 1
ATOM 1400 C C . GLY A 1 195 ? -23.747 3.929 15.903 1.00 79.94 195 GLY A C 1
ATOM 1401 O O . GLY A 1 195 ? -23.076 4.795 16.463 1.00 79.94 195 GLY A O 1
ATOM 1402 N N . TRP A 1 196 ? -23.937 2.722 16.436 1.00 79.50 196 TRP A N 1
ATOM 1403 C CA . TRP A 1 196 ? -23.361 2.272 17.704 1.00 79.50 196 TRP A CA 1
ATOM 1404 C C . TRP A 1 196 ? -22.328 1.177 17.454 1.00 79.50 196 TRP A C 1
ATOM 1406 O O . TRP A 1 196 ? -22.613 0.209 16.754 1.00 79.50 196 TRP A O 1
ATOM 1416 N N . VAL A 1 197 ? -21.168 1.281 18.095 1.00 75.19 197 VAL A N 1
ATOM 1417 C CA . VAL A 1 197 ? -20.102 0.271 18.048 1.00 75.19 197 VAL A CA 1
ATOM 1418 C C . VAL A 1 197 ? -19.594 -0.037 19.461 1.00 75.19 197 VAL A C 1
ATOM 1420 O O . VAL A 1 197 ? -19.734 0.823 20.326 1.00 75.19 197 VAL A O 1
ATOM 1423 N N . PRO A 1 198 ? -19.033 -1.221 19.760 1.00 77.94 198 PRO A N 1
ATOM 1424 C CA . PRO A 1 198 ? -18.376 -1.482 21.049 1.00 77.94 198 PRO A CA 1
ATOM 1425 C C . PRO A 1 198 ? -17.344 -0.397 21.435 1.00 77.94 198 PRO A C 1
ATOM 1427 O O . PRO A 1 198 ? -16.804 0.291 20.579 1.00 77.94 198 PRO A O 1
ATOM 1430 N N . ASN A 1 199 ? -17.074 -0.178 22.720 1.00 68.56 199 ASN A N 1
ATOM 1431 C CA . ASN A 1 199 ? -16.179 0.889 23.203 1.00 68.56 199 ASN A CA 1
ATOM 1432 C C . ASN A 1 199 ? -14.701 0.641 22.893 1.00 68.56 199 ASN A C 1
ATOM 1434 O O . ASN A 1 199 ? -13.914 1.582 22.875 1.00 68.56 199 ASN A O 1
ATOM 1438 N N . ASP A 1 200 ? -14.341 -0.610 22.657 1.00 60.03 200 ASP A N 1
ATOM 1439 C CA . ASP A 1 200 ? -13.062 -1.060 22.122 1.00 60.03 200 ASP A CA 1
ATOM 1440 C C . ASP A 1 200 ? -13.057 -1.105 20.587 1.00 60.03 200 ASP A C 1
ATOM 1442 O O . ASP A 1 200 ? -12.050 -1.466 19.974 1.00 60.03 200 ASP A O 1
ATOM 1446 N N . HIS A 1 201 ? -14.167 -0.724 19.948 1.00 65.00 201 HIS A N 1
ATOM 1447 C CA . HIS A 1 201 ? -14.260 -0.720 18.505 1.00 65.00 201 HIS A CA 1
ATOM 1448 C C . HIS A 1 201 ? -13.453 0.448 17.908 1.00 65.00 201 HIS A C 1
ATOM 1450 O O . HIS A 1 201 ? -13.517 1.564 18.400 1.00 65.00 201 HIS A O 1
ATOM 1456 N N . PRO A 1 202 ? -12.762 0.256 16.783 1.00 59.69 202 PRO A N 1
ATOM 1457 C CA . PRO A 1 202 ? -12.018 1.282 16.037 1.00 59.69 202 PRO A CA 1
ATOM 1458 C C . PRO A 1 202 ? -12.750 2.598 15.776 1.00 59.69 202 PRO A C 1
ATOM 1460 O O . PRO A 1 202 ? -12.214 3.698 15.914 1.00 59.69 202 PRO A O 1
ATOM 1463 N N . LEU A 1 203 ? -14.008 2.461 15.358 1.00 65.88 203 LEU A N 1
ATOM 1464 C CA . LEU A 1 203 ? -14.877 3.592 15.082 1.00 65.88 203 LEU A CA 1
ATOM 1465 C C . LEU A 1 203 ? -15.465 4.175 16.364 1.00 65.88 203 LEU A C 1
ATOM 1467 O O . LEU A 1 203 ? -16.241 5.108 16.260 1.00 65.88 203 LEU A O 1
ATOM 1471 N N . ALA A 1 204 ? -15.146 3.658 17.551 1.00 70.25 204 ALA A N 1
ATOM 1472 C CA . ALA A 1 204 ? -15.550 4.278 18.800 1.00 70.25 204 ALA A CA 1
ATOM 1473 C C . ALA A 1 204 ? -15.061 5.726 18.834 1.00 70.25 204 ALA A C 1
ATOM 1475 O O . ALA A 1 204 ? -13.923 6.027 18.457 1.00 70.25 204 ALA A O 1
ATOM 1476 N N . PHE A 1 205 ? -15.916 6.632 19.301 1.00 60.47 205 PHE A N 1
ATOM 1477 C CA . PHE A 1 205 ? -15.468 7.985 19.597 1.00 60.47 205 PHE A CA 1
ATOM 1478 C C . PHE A 1 205 ? -14.353 7.983 20.647 1.00 60.47 205 PHE A C 1
ATOM 1480 O O . PHE A 1 205 ? -14.576 7.498 21.761 1.00 60.47 205 PHE A O 1
ATOM 1487 N N . PRO A 1 206 ? -13.197 8.609 20.366 1.00 52.03 206 PRO A N 1
ATOM 1488 C CA . PRO A 1 206 ? -12.269 8.975 21.418 1.00 52.03 206 PRO A CA 1
ATOM 1489 C C . PRO A 1 206 ? -12.844 10.161 22.2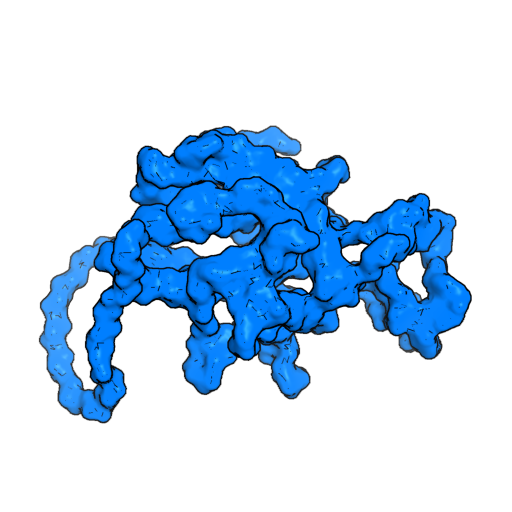05 1.00 52.03 206 PRO A C 1
ATOM 1491 O O . PRO A 1 206 ? -13.368 11.126 21.643 1.00 52.03 206 PRO A O 1
ATOM 1494 N N . ALA A 1 207 ? -12.747 10.107 23.530 1.00 47.38 207 ALA A N 1
ATOM 1495 C CA . ALA A 1 207 ? -13.113 11.234 24.376 1.00 47.38 207 ALA A CA 1
ATOM 1496 C C . ALA A 1 207 ? -12.084 12.373 24.209 1.00 47.38 207 ALA A C 1
ATOM 1498 O O . ALA A 1 207 ? -10.918 12.188 24.550 1.00 47.38 207 ALA A O 1
ATOM 1499 N N . GLY A 1 208 ? -12.511 13.555 23.730 1.00 49.66 208 GLY A N 1
ATOM 1500 C CA . GLY A 1 208 ? -11.739 14.806 23.871 1.00 49.66 208 GLY A CA 1
ATOM 1501 C C . GLY A 1 208 ? -11.258 15.535 22.604 1.00 49.66 208 GLY A C 1
ATOM 1502 O O . GLY A 1 208 ? -10.177 16.117 22.639 1.00 49.66 208 GLY A O 1
ATOM 1503 N N . GLY A 1 209 ? -12.021 15.558 21.505 1.00 50.69 209 GLY A N 1
ATOM 1504 C CA . GLY A 1 209 ? -11.685 16.378 20.328 1.00 50.69 209 GLY A CA 1
ATOM 1505 C C . GLY A 1 209 ? -11.800 17.893 20.578 1.00 50.69 209 GLY A C 1
ATOM 1506 O O . GLY A 1 209 ? -12.481 18.334 21.497 1.00 50.69 209 GLY A O 1
ATOM 1507 N N . THR A 1 210 ? -11.121 18.719 19.776 1.00 50.00 210 THR A N 1
ATOM 1508 C CA . THR A 1 210 ? -11.027 20.187 19.955 1.00 50.00 210 THR A CA 1
ATOM 1509 C C . THR A 1 210 ? -11.880 21.008 18.977 1.00 50.00 210 THR A C 1
ATOM 1511 O O . THR A 1 210 ? -11.667 22.210 18.851 1.00 50.00 210 THR A O 1
ATOM 1514 N N . GLY A 1 211 ? -12.850 20.416 18.267 1.00 52.81 211 GLY A N 1
ATOM 1515 C CA . GLY A 1 211 ? -13.602 21.137 17.225 1.00 52.81 211 GLY A CA 1
ATOM 1516 C C . GLY A 1 211 ? -12.835 21.333 15.909 1.00 52.81 211 GLY A C 1
ATOM 1517 O O . GLY A 1 211 ? -13.312 22.049 15.034 1.00 52.81 211 GLY A O 1
ATOM 1518 N N . ALA A 1 212 ? -11.658 20.718 15.750 1.00 57.47 212 ALA A N 1
ATOM 1519 C CA . ALA A 1 212 ? -10.893 20.722 14.501 1.00 57.47 212 ALA A CA 1
ATOM 1520 C C . ALA A 1 212 ? -11.592 19.887 13.406 1.00 57.47 212 ALA A C 1
ATOM 1522 O O . ALA A 1 212 ? -12.360 18.985 13.752 1.00 57.47 212 ALA A O 1
ATOM 1523 N N . PRO A 1 213 ? -11.336 20.139 12.105 1.00 64.38 213 PRO A N 1
ATOM 1524 C CA . PRO A 1 213 ? -11.807 19.265 11.032 1.00 64.38 213 PRO A CA 1
ATOM 1525 C C . PRO A 1 213 ? -11.417 17.806 11.294 1.00 64.38 213 PRO A C 1
ATOM 1527 O O . PRO A 1 213 ? -10.296 17.528 11.719 1.00 64.38 213 PRO A O 1
ATOM 1530 N N . GLN A 1 214 ? -12.350 16.889 11.056 1.00 69.06 214 GLN A N 1
ATOM 1531 C CA . GLN A 1 214 ? -12.124 15.450 11.133 1.00 69.06 214 GLN A CA 1
ATOM 1532 C C . GLN A 1 214 ? -11.029 15.059 10.138 1.00 69.06 214 GLN A C 1
ATOM 1534 O O . GLN A 1 214 ? -11.097 15.400 8.957 1.00 69.06 214 GLN A O 1
ATOM 1539 N N . THR A 1 215 ? -10.028 14.333 10.623 1.00 81.75 215 THR A N 1
ATOM 1540 C CA . THR A 1 215 ? -8.955 13.753 9.815 1.00 81.75 215 THR A CA 1
ATOM 1541 C C . THR A 1 215 ? -8.879 12.257 10.077 1.00 81.75 215 THR A C 1
ATOM 1543 O O . THR A 1 215 ? -9.264 11.779 11.148 1.00 81.75 215 THR A O 1
ATOM 1546 N N . PHE A 1 216 ? -8.380 11.502 9.099 1.00 87.19 216 PHE A N 1
ATOM 1547 C CA . PHE A 1 216 ? -8.045 10.102 9.316 1.00 87.19 216 PHE A CA 1
ATOM 1548 C C . PHE A 1 216 ? -6.551 9.992 9.586 1.00 87.19 216 PHE A C 1
ATOM 1550 O O . PHE A 1 216 ? -5.718 10.184 8.704 1.00 87.19 216 PHE A O 1
ATOM 1557 N N . ASP A 1 217 ? -6.222 9.684 10.833 1.00 89.19 217 ASP A N 1
ATOM 1558 C CA . ASP A 1 217 ? -4.856 9.443 11.267 1.00 89.19 217 ASP A CA 1
ATOM 1559 C C . ASP A 1 217 ? -4.593 7.933 11.292 1.00 89.19 217 ASP A C 1
ATOM 1561 O O . ASP A 1 217 ? -5.063 7.256 12.214 1.00 89.19 217 ASP A O 1
ATOM 1565 N N . PRO A 1 218 ? -3.843 7.380 10.322 1.00 93.56 218 PRO A N 1
ATOM 1566 C CA . PRO A 1 218 ? -3.600 5.942 10.249 1.00 93.56 218 PRO A CA 1
ATOM 1567 C C . PRO A 1 218 ? -2.676 5.450 11.377 1.00 93.56 218 PRO A C 1
ATOM 1569 O O . PRO A 1 218 ? -2.489 4.251 11.539 1.00 93.56 218 PRO A O 1
ATOM 1572 N N . PHE A 1 219 ? -2.092 6.357 12.168 1.00 93.62 219 PHE A N 1
ATOM 1573 C CA . PHE A 1 219 ? -1.208 6.035 13.284 1.00 93.62 219 PHE A CA 1
ATOM 1574 C C . PHE A 1 219 ? -1.878 6.214 14.656 1.00 93.62 219 PHE A C 1
ATOM 1576 O O . PHE A 1 219 ? -1.205 6.113 15.682 1.00 93.62 219 PHE A O 1
ATOM 1583 N N . ALA A 1 220 ? -3.171 6.552 14.696 1.00 88.19 220 ALA A N 1
ATOM 1584 C CA . ALA A 1 220 ? -3.878 6.871 15.939 1.00 88.19 220 ALA A CA 1
ATOM 1585 C C . ALA A 1 220 ? -4.034 5.657 16.866 1.00 88.19 220 ALA A C 1
A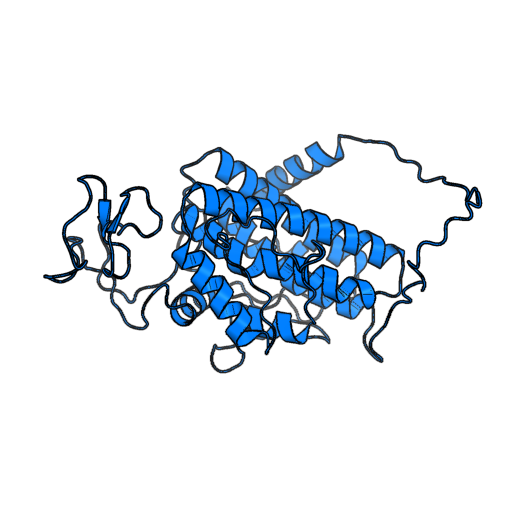TOM 1587 O O . ALA A 1 220 ? -3.870 5.775 18.079 1.00 88.19 220 ALA A O 1
ATOM 1588 N N . ASP A 1 221 ? -4.347 4.499 16.290 1.00 87.69 221 ASP A N 1
ATOM 1589 C CA . ASP A 1 221 ? -4.625 3.256 16.997 1.00 87.69 221 ASP A CA 1
ATOM 1590 C C . ASP A 1 221 ? -4.374 2.048 16.080 1.00 87.69 221 ASP A C 1
ATOM 1592 O O . ASP A 1 221 ? -4.124 2.187 14.881 1.00 87.69 221 ASP A O 1
ATOM 1596 N N . GLU A 1 222 ? -4.404 0.848 16.658 1.00 92.38 222 GLU A N 1
ATOM 1597 C CA . GLU A 1 222 ? -4.073 -0.387 15.946 1.00 92.38 222 GLU A CA 1
ATOM 1598 C C . GLU A 1 222 ? -5.043 -0.731 14.811 1.00 92.38 222 GLU A C 1
ATOM 1600 O O . GLU A 1 222 ? -4.641 -1.428 13.887 1.00 92.38 222 GLU A O 1
ATOM 1605 N N . VAL A 1 223 ? -6.288 -0.249 14.825 1.00 89.75 223 VAL A N 1
ATOM 1606 C CA . VAL A 1 223 ? -7.196 -0.504 13.702 1.00 89.75 223 VAL A CA 1
ATOM 1607 C C . VAL A 1 223 ? -7.046 0.556 12.632 1.00 89.75 223 VAL A C 1
ATOM 1609 O O . VAL A 1 223 ? -7.045 0.204 11.460 1.00 89.75 223 VAL A O 1
ATOM 1612 N N . ASN A 1 224 ? -6.891 1.826 12.990 1.00 92.44 224 ASN A N 1
ATOM 1613 C CA . ASN A 1 224 ? -6.539 2.847 12.011 1.00 92.44 224 ASN A CA 1
ATOM 1614 C C . ASN A 1 224 ? -5.262 2.456 11.251 1.00 92.44 224 ASN A C 1
ATOM 1616 O O . ASN A 1 224 ? -5.180 2.675 10.044 1.00 92.44 224 ASN A O 1
ATOM 1620 N N . PHE A 1 225 ? -4.331 1.792 11.939 1.00 96.44 225 PHE A N 1
ATOM 1621 C CA . PHE A 1 225 ? -3.175 1.157 11.322 1.00 96.44 225 PHE A CA 1
ATOM 1622 C C . PHE A 1 225 ? -3.558 0.026 10.351 1.00 96.44 225 PHE A C 1
ATOM 1624 O O . PHE A 1 225 ? -3.160 0.037 9.194 1.00 96.44 225 PHE A O 1
ATOM 1631 N N . LEU A 1 226 ? -4.382 -0.936 10.772 1.00 97.38 226 LEU A N 1
ATOM 1632 C CA . LEU A 1 226 ? -4.816 -2.030 9.890 1.00 97.38 226 LEU A CA 1
ATOM 1633 C C . LEU A 1 226 ? -5.631 -1.545 8.678 1.00 97.38 226 LEU A C 1
ATOM 1635 O O . LEU A 1 226 ? -5.499 -2.092 7.590 1.00 97.38 226 LEU A O 1
ATOM 1639 N N . LEU A 1 227 ? -6.474 -0.526 8.856 1.00 96.31 227 LEU A N 1
ATOM 1640 C CA . LEU A 1 227 ? -7.219 0.111 7.772 1.00 96.31 227 LEU A CA 1
ATOM 1641 C C . LEU A 1 227 ? -6.284 0.856 6.828 1.00 96.31 227 LEU A C 1
ATOM 1643 O O . LEU A 1 227 ? -6.505 0.814 5.627 1.00 96.31 227 LEU A O 1
ATOM 1647 N N . GLY A 1 228 ? -5.250 1.512 7.364 1.00 95.69 228 GLY A N 1
ATOM 1648 C CA . GLY A 1 228 ? -4.216 2.143 6.559 1.00 95.69 228 GLY A CA 1
ATOM 1649 C C . GLY A 1 228 ? -3.485 1.118 5.696 1.00 95.69 228 GLY A C 1
ATOM 1650 O O . GLY A 1 228 ? -3.483 1.270 4.483 1.00 95.69 228 GLY A O 1
ATOM 1651 N N . ALA A 1 229 ? -2.980 0.043 6.307 1.00 97.75 229 ALA A N 1
ATOM 1652 C CA . ALA A 1 229 ? -2.376 -1.101 5.620 1.00 97.75 229 ALA A CA 1
ATOM 1653 C C . ALA A 1 229 ? -3.270 -1.669 4.502 1.00 97.75 229 ALA A C 1
ATOM 1655 O O . ALA A 1 229 ? -2.842 -1.844 3.364 1.00 97.75 229 ALA A O 1
ATOM 1656 N N . PHE A 1 230 ? -4.557 -1.877 4.796 1.00 97.31 230 PHE A N 1
ATOM 1657 C CA . PHE A 1 230 ? -5.526 -2.411 3.836 1.00 97.31 230 PHE A CA 1
ATOM 1658 C C . PHE A 1 230 ? -5.679 -1.567 2.555 1.00 97.31 230 PHE A C 1
ATOM 1660 O O . PHE A 1 230 ? -6.120 -2.094 1.534 1.00 97.31 230 PHE A O 1
ATOM 1667 N N . VAL A 1 231 ? -5.325 -0.274 2.579 1.00 94.50 231 VAL A N 1
ATOM 1668 C CA . VAL A 1 231 ? -5.405 0.594 1.392 1.00 94.50 231 VAL A CA 1
ATOM 1669 C C . VAL A 1 231 ? -4.460 0.138 0.273 1.00 94.50 231 VAL A C 1
ATOM 1671 O O . VAL A 1 231 ? -4.833 0.268 -0.893 1.00 94.50 231 VAL A O 1
ATOM 1674 N N . PHE A 1 232 ? -3.271 -0.384 0.591 1.00 91.19 232 PHE A N 1
ATOM 1675 C CA . PHE A 1 232 ? -2.227 -0.693 -0.404 1.00 91.19 232 PHE A CA 1
ATOM 1676 C C . PHE A 1 232 ? -1.861 -2.174 -0.500 1.00 91.19 232 PHE A C 1
ATOM 1678 O O . PHE A 1 232 ? -1.593 -2.628 -1.603 1.00 91.19 232 PHE A O 1
ATOM 1685 N N . GLU A 1 233 ? -1.965 -2.952 0.570 1.00 94.50 233 GLU A N 1
ATOM 1686 C CA . GLU A 1 233 ? -1.546 -4.367 0.603 1.00 94.50 233 GLU A CA 1
ATOM 1687 C C . GLU A 1 233 ? -2.169 -5.236 -0.512 1.00 94.50 233 GLU A C 1
ATOM 1689 O O . GLU A 1 233 ? -1.497 -5.907 -1.297 1.00 94.50 233 GLU A O 1
ATOM 1694 N N . ASP A 1 234 ? -3.492 -5.158 -0.678 1.00 93.25 234 ASP A N 1
ATOM 1695 C CA . ASP A 1 234 ? -4.193 -5.847 -1.772 1.00 93.25 234 ASP A CA 1
ATOM 1696 C C . ASP A 1 234 ? -3.781 -5.304 -3.164 1.00 93.25 234 ASP A C 1
ATOM 1698 O O . ASP A 1 234 ? -3.824 -6.011 -4.182 1.00 93.25 234 ASP A O 1
ATOM 1702 N N . VAL A 1 235 ? -3.402 -4.025 -3.237 1.00 94.81 235 VAL A N 1
ATOM 1703 C CA . VAL A 1 235 ? -2.910 -3.388 -4.465 1.00 94.81 235 VAL A CA 1
ATOM 1704 C C . VAL A 1 235 ? -1.529 -3.941 -4.812 1.00 94.81 235 VAL A C 1
ATOM 1706 O O . VAL A 1 235 ? -1.329 -4.292 -5.974 1.00 94.81 235 VAL A O 1
ATOM 1709 N N . GLY A 1 236 ? -0.635 -4.118 -3.835 1.00 94.56 236 GLY A N 1
ATOM 1710 C CA . GLY A 1 236 ? 0.678 -4.752 -3.995 1.00 94.56 236 GLY A CA 1
ATOM 1711 C C . GLY A 1 236 ? 0.571 -6.149 -4.608 1.00 94.56 236 GLY A C 1
ATOM 1712 O O . GLY A 1 236 ? 1.120 -6.407 -5.686 1.00 94.56 236 GLY A O 1
ATOM 1713 N N . VAL A 1 237 ? -0.261 -7.022 -4.025 1.00 96.69 237 VAL A N 1
ATOM 1714 C CA . VAL A 1 237 ? -0.519 -8.382 -4.546 1.00 96.69 237 VAL A CA 1
ATOM 1715 C C . VAL A 1 237 ? -0.954 -8.351 -6.016 1.00 96.69 237 VAL A C 1
ATOM 1717 O O . VAL A 1 237 ? -0.424 -9.064 -6.878 1.00 96.69 237 VAL A O 1
ATOM 1720 N N . THR A 1 238 ? -1.939 -7.513 -6.334 1.00 95.44 238 THR A N 1
ATOM 1721 C CA . THR A 1 238 ? -2.509 -7.456 -7.687 1.00 95.44 238 THR A CA 1
ATOM 1722 C C . THR A 1 238 ? -1.588 -6.758 -8.695 1.00 95.44 238 THR A C 1
ATOM 1724 O O . THR A 1 238 ? -1.622 -7.102 -9.885 1.00 95.44 238 THR A O 1
ATOM 1727 N N . ALA A 1 239 ? -0.731 -5.839 -8.240 1.00 96.06 239 ALA A N 1
ATOM 1728 C CA . ALA A 1 239 ? 0.304 -5.181 -9.031 1.00 96.06 239 ALA A CA 1
ATOM 1729 C C . ALA A 1 239 ? 1.408 -6.167 -9.429 1.00 96.06 239 ALA A C 1
ATOM 1731 O O . ALA A 1 239 ? 1.674 -6.326 -10.624 1.00 96.06 239 ALA A O 1
ATOM 1732 N N . TYR A 1 240 ? 1.983 -6.903 -8.471 1.00 96.44 240 TYR A N 1
ATOM 1733 C CA . TYR A 1 240 ? 3.017 -7.902 -8.759 1.00 96.44 240 TYR A CA 1
ATOM 1734 C C . TYR A 1 240 ? 2.500 -9.015 -9.673 1.00 96.44 240 TYR A C 1
ATOM 1736 O O . TYR A 1 240 ? 3.140 -9.347 -10.676 1.00 96.44 240 TYR A O 1
ATOM 1744 N N . LYS A 1 241 ? 1.295 -9.545 -9.413 1.00 95.00 241 LYS A N 1
ATOM 1745 C CA . LYS A 1 241 ? 0.687 -10.538 -10.312 1.00 95.00 241 LYS A CA 1
ATOM 1746 C C . LYS A 1 241 ? 0.439 -9.966 -11.712 1.00 95.00 241 LYS A C 1
ATOM 1748 O O . LYS A 1 241 ? 0.590 -10.677 -12.705 1.00 95.00 241 LYS A O 1
ATOM 1753 N N . GLY A 1 242 ? 0.031 -8.702 -11.817 1.00 93.44 242 GLY A N 1
ATOM 1754 C CA . GLY A 1 242 ? -0.169 -8.022 -13.098 1.00 93.44 242 GLY A CA 1
ATOM 1755 C C . GLY A 1 242 ? 1.126 -7.800 -13.885 1.00 93.44 242 GLY A C 1
ATOM 1756 O O . GLY A 1 242 ? 1.130 -7.950 -15.111 1.00 93.44 242 GLY A O 1
ATOM 1757 N N . ALA A 1 243 ? 2.220 -7.508 -13.180 1.00 94.19 243 ALA A N 1
ATOM 1758 C CA . ALA A 1 243 ? 3.550 -7.301 -13.741 1.00 94.19 243 ALA A CA 1
ATOM 1759 C C . ALA A 1 243 ? 4.251 -8.607 -14.141 1.00 94.19 243 ALA A C 1
ATOM 1761 O O . ALA A 1 243 ? 5.032 -8.596 -15.088 1.00 94.19 243 ALA A O 1
ATOM 1762 N N . ALA A 1 244 ? 3.944 -9.738 -13.494 1.00 92.25 244 ALA A N 1
ATOM 1763 C CA . ALA A 1 244 ? 4.619 -11.021 -13.723 1.00 92.25 244 ALA A CA 1
ATOM 1764 C C . ALA A 1 244 ? 4.684 -11.426 -15.207 1.00 92.25 244 ALA A C 1
ATOM 1766 O O . ALA A 1 244 ? 5.706 -11.898 -15.691 1.00 92.25 244 ALA A O 1
ATOM 1767 N N . ARG A 1 245 ? 3.612 -11.187 -15.972 1.00 89.06 245 ARG A N 1
ATOM 1768 C CA . ARG A 1 245 ? 3.587 -11.505 -17.411 1.00 89.06 245 ARG A CA 1
ATOM 1769 C C . ARG A 1 245 ? 4.418 -10.557 -18.278 1.00 89.06 245 ARG A C 1
ATOM 1771 O O . ARG A 1 245 ? 4.595 -10.853 -19.451 1.00 89.06 245 ARG A O 1
ATOM 1778 N N . LEU A 1 246 ? 4.832 -9.404 -17.761 1.00 92.69 246 LEU A N 1
ATOM 1779 C CA . LEU A 1 246 ? 5.562 -8.371 -18.502 1.00 92.69 246 LEU A CA 1
ATOM 1780 C C . LEU A 1 246 ? 7.082 -8.554 -18.394 1.00 92.69 246 LEU A C 1
ATOM 1782 O O . LEU A 1 246 ? 7.805 -8.073 -19.262 1.00 92.69 246 LEU A O 1
ATOM 1786 N N . LEU A 1 247 ? 7.539 -9.250 -17.350 1.00 91.12 247 LEU A N 1
ATOM 1787 C CA . LEU A 1 247 ? 8.950 -9.493 -17.070 1.00 91.12 247 LEU A CA 1
ATOM 1788 C C . LEU A 1 247 ? 9.537 -10.500 -18.058 1.00 91.12 247 LEU A C 1
ATOM 1790 O O . LEU A 1 247 ? 8.975 -11.576 -18.280 1.00 91.12 247 LEU A O 1
ATOM 1794 N N . SER A 1 248 ? 10.674 -10.140 -18.644 1.00 91.69 248 SER A N 1
ATOM 1795 C CA . SER A 1 248 ? 11.348 -10.945 -19.667 1.00 91.69 248 SER A CA 1
ATOM 1796 C C . SER A 1 248 ? 12.497 -11.772 -19.095 1.00 91.69 248 SER A C 1
ATOM 1798 O O . SER A 1 248 ? 12.759 -12.872 -19.585 1.00 91.69 248 SER A O 1
ATOM 1800 N N . ASP A 1 249 ? 13.187 -11.259 -18.073 1.00 88.19 249 ASP A N 1
ATOM 1801 C CA . ASP A 1 249 ? 14.260 -11.970 -17.384 1.00 88.19 249 ASP A CA 1
ATOM 1802 C C . ASP A 1 249 ? 13.669 -12.979 -16.381 1.00 88.19 249 ASP A C 1
ATOM 1804 O O . ASP A 1 249 ? 12.979 -12.585 -15.433 1.00 88.19 249 ASP A O 1
ATOM 1808 N N . PRO A 1 250 ? 13.941 -14.288 -16.539 1.00 89.75 250 PRO A N 1
ATOM 1809 C CA . PRO A 1 250 ? 13.402 -15.312 -15.651 1.00 89.75 250 PRO A CA 1
ATOM 1810 C C . PRO A 1 250 ? 13.870 -15.167 -14.196 1.00 89.75 250 PRO A C 1
ATOM 1812 O O . PRO A 1 250 ? 13.124 -15.543 -13.297 1.00 89.75 250 PRO A O 1
ATOM 1815 N N . ASN A 1 251 ? 15.054 -14.599 -13.942 1.00 88.00 251 ASN A N 1
ATOM 1816 C CA . ASN A 1 251 ? 15.537 -14.372 -12.577 1.00 88.00 251 ASN A CA 1
ATOM 1817 C C . ASN A 1 251 ? 14.774 -13.222 -11.910 1.00 88.00 251 ASN A C 1
ATOM 1819 O O . ASN A 1 251 ? 14.462 -13.288 -10.722 1.00 88.00 251 ASN A O 1
ATOM 1823 N N . ILE A 1 252 ? 14.451 -12.173 -12.676 1.00 90.50 252 ILE A N 1
ATOM 1824 C CA . ILE A 1 252 ? 13.625 -11.064 -12.183 1.00 90.50 252 ILE A CA 1
ATOM 1825 C C . ILE A 1 252 ? 12.193 -11.551 -11.949 1.00 90.50 252 ILE A C 1
ATOM 1827 O O . ILE A 1 252 ? 11.597 -11.217 -10.928 1.00 90.50 252 ILE A O 1
ATOM 1831 N N . LEU A 1 253 ? 11.656 -12.383 -12.844 1.00 92.06 253 LEU A N 1
ATOM 1832 C CA . LEU A 1 253 ? 10.345 -13.005 -12.667 1.00 92.06 253 LEU A CA 1
ATOM 1833 C C . LEU A 1 253 ? 10.285 -13.888 -11.413 1.00 92.06 253 LEU A C 1
ATOM 1835 O O . LEU A 1 253 ? 9.323 -13.794 -10.654 1.00 92.06 253 LEU A O 1
ATOM 1839 N N . GLU A 1 254 ? 11.298 -14.723 -11.171 1.00 92.06 254 GLU A N 1
ATOM 1840 C CA . GLU A 1 254 ? 11.378 -15.553 -9.962 1.00 92.06 254 GLU A CA 1
ATOM 1841 C C . GLU A 1 254 ? 11.422 -14.690 -8.694 1.00 92.06 254 GLU A C 1
ATOM 1843 O O . GLU A 1 254 ? 10.678 -14.941 -7.744 1.00 92.06 254 GLU A O 1
ATOM 1848 N N . ALA A 1 255 ? 12.229 -13.627 -8.695 1.00 89.44 255 ALA A N 1
ATOM 1849 C CA . ALA A 1 255 ? 12.285 -12.682 -7.587 1.00 89.44 255 ALA A CA 1
ATOM 1850 C C . ALA A 1 255 ? 10.943 -11.968 -7.350 1.00 89.44 255 ALA A C 1
ATOM 1852 O O . ALA A 1 255 ? 10.478 -11.896 -6.213 1.00 89.44 255 ALA A O 1
ATOM 1853 N N . ALA A 1 256 ? 10.292 -11.490 -8.413 1.00 91.62 256 ALA A N 1
ATOM 1854 C CA . ALA A 1 256 ? 8.982 -10.848 -8.339 1.00 91.62 256 ALA A CA 1
ATOM 1855 C C . ALA A 1 256 ? 7.891 -11.811 -7.844 1.00 91.62 256 ALA A C 1
ATOM 1857 O O . ALA A 1 256 ? 6.996 -11.398 -7.113 1.00 91.62 256 ALA A O 1
ATOM 1858 N N . ALA A 1 257 ? 7.973 -13.100 -8.189 1.00 95.06 257 ALA A N 1
ATOM 1859 C CA . ALA A 1 257 ? 7.087 -14.124 -7.639 1.00 95.06 257 ALA A CA 1
ATOM 1860 C C . ALA A 1 257 ? 7.314 -14.338 -6.131 1.00 95.06 257 ALA A C 1
ATOM 1862 O O . ALA A 1 257 ? 6.360 -14.596 -5.398 1.00 95.06 257 ALA A O 1
ATOM 1863 N N . GLY A 1 258 ? 8.560 -14.208 -5.665 1.00 95.00 258 GLY A N 1
ATOM 1864 C CA . GLY A 1 258 ? 8.894 -14.202 -4.242 1.00 95.00 258 GLY A CA 1
ATOM 1865 C C . GLY A 1 258 ? 8.276 -13.017 -3.497 1.00 95.00 258 GLY A C 1
ATOM 1866 O O . GLY A 1 258 ? 7.631 -13.234 -2.475 1.00 95.00 258 GLY A O 1
ATOM 1867 N N . LEU A 1 259 ? 8.415 -11.800 -4.038 1.00 93.94 259 LEU A N 1
ATOM 1868 C CA . LEU A 1 259 ? 7.799 -10.582 -3.485 1.00 93.94 259 LEU A CA 1
ATOM 1869 C C . LEU A 1 259 ? 6.272 -10.714 -3.441 1.00 93.94 259 LEU A C 1
ATOM 1871 O O . LEU A 1 259 ? 5.686 -10.624 -2.371 1.00 93.94 259 LEU A O 1
ATOM 1875 N N . LEU A 1 260 ? 5.643 -11.106 -4.557 1.00 96.94 260 LEU A N 1
ATOM 1876 C CA . LEU A 1 260 ? 4.204 -11.392 -4.628 1.00 96.94 260 LEU A CA 1
ATOM 1877 C C . LEU A 1 260 ? 3.718 -12.329 -3.510 1.00 96.94 260 LEU A C 1
ATOM 1879 O O . LEU A 1 260 ? 2.624 -12.149 -2.978 1.00 96.94 260 LEU A O 1
ATOM 1883 N N . ALA A 1 261 ? 4.494 -13.367 -3.188 1.00 97.69 261 ALA A N 1
ATOM 1884 C CA . ALA A 1 261 ? 4.129 -14.303 -2.133 1.00 97.69 261 ALA A CA 1
ATOM 1885 C C . ALA A 1 261 ? 4.168 -13.648 -0.745 1.00 97.69 261 ALA A C 1
ATOM 1887 O O . ALA A 1 261 ? 3.307 -13.953 0.078 1.00 97.69 261 ALA A O 1
ATOM 1888 N N . VAL A 1 262 ? 5.140 -12.768 -0.491 1.00 97.81 262 VAL A N 1
ATOM 1889 C CA . VAL A 1 262 ? 5.248 -12.007 0.761 1.00 97.81 262 VAL A CA 1
ATOM 1890 C C . VAL A 1 262 ? 4.077 -11.033 0.898 1.00 97.81 262 VAL A C 1
ATOM 1892 O O . VAL A 1 262 ? 3.356 -11.142 1.890 1.00 97.81 262 VAL A O 1
ATOM 1895 N N . GLU A 1 263 ? 3.791 -10.235 -0.135 1.00 97.88 263 GLU A N 1
ATOM 1896 C CA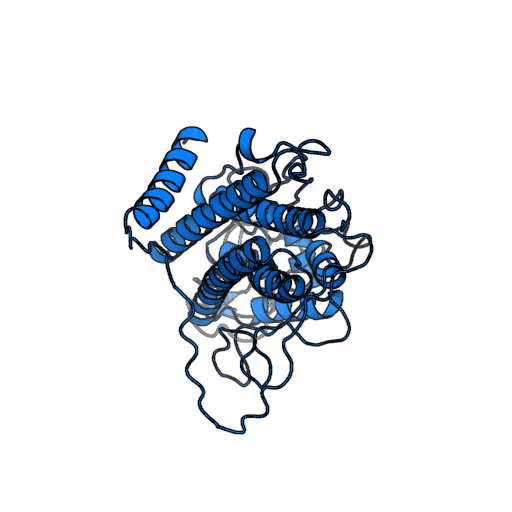 . GLU A 1 263 ? 2.624 -9.334 -0.166 1.00 97.88 263 GLU A CA 1
ATOM 1897 C C . GLU A 1 263 ? 1.319 -10.089 0.126 1.00 97.88 263 GLU A C 1
ATOM 1899 O O . GLU A 1 263 ? 0.456 -9.654 0.885 1.00 97.88 263 GLU A O 1
ATOM 1904 N N . ALA A 1 264 ? 1.164 -11.295 -0.431 1.00 97.81 264 ALA A N 1
ATOM 1905 C CA . ALA A 1 264 ? -0.027 -12.104 -0.187 1.00 97.81 264 ALA A CA 1
ATOM 1906 C C . ALA A 1 264 ? -0.147 -12.561 1.282 1.00 97.81 264 ALA A C 1
ATOM 1908 O O . ALA A 1 264 ? -1.264 -12.671 1.801 1.00 97.81 264 ALA A O 1
ATOM 1909 N N . TYR A 1 265 ? 0.972 -12.821 1.970 1.00 98.00 265 TYR A N 1
ATOM 1910 C CA . TYR A 1 265 ? 0.969 -13.120 3.406 1.00 98.00 265 TYR A CA 1
ATOM 1911 C C . TYR A 1 265 ? 0.639 -11.889 4.249 1.00 98.00 265 TYR A C 1
ATOM 1913 O O . TYR A 1 265 ? -0.096 -12.013 5.237 1.00 98.00 265 TYR A O 1
ATOM 1921 N N . HIS A 1 266 ? 1.161 -10.722 3.875 1.00 98.25 266 HIS A N 1
ATOM 1922 C CA . HIS A 1 266 ? 0.874 -9.458 4.544 1.00 98.25 266 HIS A CA 1
ATOM 1923 C C . HIS A 1 266 ? -0.610 -9.099 4.401 1.00 98.25 266 HIS A C 1
ATOM 1925 O O . HIS A 1 266 ? -1.326 -9.090 5.411 1.00 98.25 266 HIS A O 1
ATOM 1931 N N . ALA A 1 267 ? -1.123 -8.999 3.172 1.00 98.06 267 ALA A N 1
ATOM 1932 C CA . ALA A 1 267 ? -2.534 -8.753 2.878 1.00 98.06 267 ALA A CA 1
ATOM 1933 C C . ALA A 1 267 ? -3.465 -9.764 3.572 1.00 98.06 267 ALA A C 1
ATOM 1935 O O . ALA A 1 267 ? -4.420 -9.383 4.258 1.00 98.06 267 ALA A O 1
ATOM 1936 N N . GLY A 1 268 ? -3.161 -11.065 3.481 1.00 97.75 268 GLY A N 1
ATOM 1937 C CA . GLY A 1 268 ? -3.935 -12.117 4.145 1.00 97.75 268 GLY A CA 1
ATOM 1938 C C . GLY A 1 268 ? -3.974 -11.960 5.670 1.00 97.75 268 GLY A C 1
ATOM 1939 O O . GLY A 1 268 ? -5.022 -12.163 6.295 1.00 97.75 268 GLY A O 1
ATOM 1940 N N . THR A 1 269 ? -2.863 -11.537 6.280 1.00 97.69 269 THR A N 1
ATOM 1941 C CA . THR A 1 269 ? -2.784 -11.246 7.719 1.00 97.69 269 THR A CA 1
ATOM 1942 C C . THR A 1 269 ? -3.645 -10.038 8.081 1.00 97.69 269 THR A C 1
ATOM 1944 O O . THR A 1 269 ? -4.476 -10.137 8.987 1.00 97.69 269 THR A O 1
ATOM 1947 N N . ILE A 1 270 ? -3.511 -8.923 7.356 1.00 98.25 270 ILE A N 1
ATOM 1948 C CA . ILE A 1 270 ? -4.285 -7.694 7.590 1.00 98.25 270 ILE A CA 1
ATOM 1949 C C . ILE A 1 270 ? -5.790 -7.969 7.485 1.00 98.25 270 ILE A C 1
ATOM 1951 O O . ILE A 1 270 ? -6.543 -7.665 8.417 1.00 98.25 270 ILE A O 1
ATOM 1955 N N . ARG A 1 271 ? -6.226 -8.638 6.411 1.00 97.94 271 ARG A N 1
ATOM 1956 C CA . ARG A 1 271 ? -7.630 -9.023 6.190 1.00 97.94 271 ARG A CA 1
ATOM 1957 C C . ARG A 1 271 ? -8.162 -9.926 7.299 1.00 97.94 271 ARG A C 1
ATOM 1959 O O . ARG A 1 271 ? -9.262 -9.699 7.804 1.00 97.94 271 ARG A O 1
ATOM 1966 N N . THR A 1 272 ? -7.376 -10.915 7.725 1.00 97.38 272 THR A N 1
ATOM 1967 C CA . THR A 1 272 ? -7.759 -11.838 8.806 1.00 97.38 272 THR A CA 1
ATOM 1968 C C . THR A 1 272 ? -7.940 -11.108 10.136 1.00 97.38 272 THR A C 1
ATOM 1970 O O . THR A 1 272 ? -8.926 -11.339 10.842 1.00 97.38 272 THR A O 1
ATOM 1973 N N . VAL A 1 273 ? -7.025 -10.197 10.482 1.00 95.88 273 VAL A N 1
ATOM 1974 C CA . VAL A 1 273 ? -7.121 -9.425 11.729 1.00 95.88 273 VAL A CA 1
ATOM 1975 C C . VAL A 1 273 ? -8.324 -8.481 11.686 1.00 95.88 273 VAL A C 1
ATOM 1977 O O . VAL A 1 273 ? -9.089 -8.449 12.652 1.00 95.88 273 VAL A O 1
ATOM 1980 N N . LEU A 1 274 ? -8.548 -7.774 10.574 1.00 94.88 274 LEU A N 1
ATOM 1981 C CA . LEU A 1 274 ? -9.719 -6.907 10.389 1.00 94.88 274 LEU A CA 1
ATOM 1982 C C . LEU A 1 274 ? -11.038 -7.690 10.498 1.00 94.88 274 LEU A C 1
ATOM 1984 O O . LEU A 1 274 ? -11.954 -7.242 11.192 1.00 94.88 274 LEU A O 1
ATOM 1988 N N . PHE A 1 275 ? -11.114 -8.886 9.901 1.00 94.25 275 PHE A N 1
ATOM 1989 C CA . PHE A 1 275 ? -12.283 -9.767 10.003 1.00 94.25 275 PHE A CA 1
ATOM 1990 C C . PHE A 1 275 ? -12.532 -10.203 11.447 1.00 94.25 275 PHE A C 1
ATOM 1992 O O . PHE A 1 275 ? -13.645 -10.064 11.950 1.00 94.25 275 PHE A O 1
ATOM 1999 N N . SER A 1 276 ? -11.485 -10.644 12.153 1.00 91.94 276 SER A N 1
ATOM 2000 C CA . SER A 1 276 ? -11.588 -11.068 13.558 1.00 91.94 276 SER A CA 1
ATOM 2001 C C . SER A 1 276 ? -12.075 -9.960 14.500 1.00 91.94 276 SER A C 1
ATOM 2003 O O . SER A 1 276 ? -12.635 -10.245 15.557 1.00 91.94 276 SER A O 1
ATOM 2005 N N . ARG A 1 277 ? -11.881 -8.696 14.106 1.00 87.50 277 ARG A N 1
ATOM 2006 C CA . ARG A 1 277 ? -12.291 -7.499 14.849 1.00 87.50 277 ARG A CA 1
ATOM 2007 C C . ARG A 1 277 ? -13.637 -6.932 14.407 1.00 87.50 277 ARG A C 1
ATOM 2009 O O . ARG A 1 277 ? -14.078 -5.935 14.970 1.00 87.50 277 ARG A O 1
ATOM 2016 N N . GLY A 1 278 ? -14.279 -7.536 13.407 1.00 87.56 278 GLY A N 1
ATOM 2017 C CA . GLY A 1 278 ? -15.577 -7.094 12.901 1.00 87.56 278 GLY A CA 1
ATOM 2018 C C . GLY A 1 278 ? -15.540 -5.750 12.169 1.00 87.56 278 GLY A C 1
ATOM 2019 O O . GLY A 1 278 ? -16.566 -5.082 12.086 1.00 87.56 278 GLY A O 1
ATOM 2020 N N . VAL A 1 279 ? -14.387 -5.340 11.626 1.00 87.88 279 VAL A N 1
ATOM 2021 C CA . VAL A 1 279 ? -14.209 -4.034 10.958 1.00 87.88 279 VAL A CA 1
ATOM 2022 C C . VAL A 1 279 ? -14.711 -4.095 9.509 1.00 87.88 279 VAL A C 1
ATOM 2024 O O . VAL A 1 279 ? -13.967 -3.850 8.567 1.00 87.88 279 VAL A O 1
ATOM 2027 N N . VAL A 1 280 ? -15.970 -4.491 9.316 1.00 88.69 280 VAL A N 1
ATOM 2028 C CA . VAL A 1 280 ? -16.526 -4.807 7.989 1.00 88.69 280 VAL A CA 1
ATOM 2029 C C . VAL A 1 280 ? -16.800 -3.542 7.177 1.00 88.69 280 VAL A C 1
ATOM 2031 O O . VAL A 1 280 ? -16.271 -3.405 6.076 1.00 88.69 280 VAL A O 1
ATOM 2034 N N . ASP A 1 281 ? -17.568 -2.597 7.725 1.00 87.44 281 ASP A N 1
ATOM 2035 C CA . ASP A 1 281 ? -18.049 -1.441 6.956 1.00 87.44 281 ASP A CA 1
ATOM 2036 C C . ASP A 1 281 ? -16.921 -0.539 6.421 1.00 87.44 281 ASP A C 1
ATOM 2038 O O . ASP A 1 281 ? -16.961 -0.190 5.240 1.00 87.44 281 ASP A O 1
ATOM 2042 N N . PRO A 1 282 ? -15.888 -0.158 7.207 1.00 89.00 282 PRO A N 1
ATOM 2043 C CA . PRO A 1 282 ? -14.799 0.667 6.680 1.00 89.00 282 PRO A CA 1
ATOM 2044 C C . PRO A 1 282 ? -13.986 -0.050 5.605 1.00 89.00 282 PRO A C 1
ATOM 2046 O O . PRO A 1 282 ? -13.547 0.575 4.647 1.00 89.00 282 PRO A O 1
ATOM 2049 N N . VA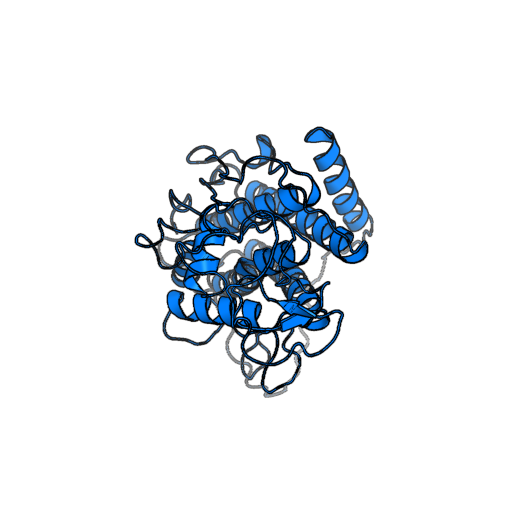L A 1 283 ? -13.798 -1.360 5.755 1.00 94.44 283 VAL A N 1
ATOM 2050 C CA . VAL A 1 283 ? -13.060 -2.174 4.791 1.00 94.44 283 VAL A CA 1
ATOM 2051 C C . VAL A 1 283 ? -13.819 -2.273 3.475 1.00 94.44 283 VAL A C 1
ATOM 2053 O O . VAL A 1 283 ? -13.215 -2.070 2.426 1.00 94.44 283 VAL A O 1
ATOM 2056 N N . GLN A 1 284 ? -15.135 -2.499 3.523 1.00 93.31 284 GLN A N 1
ATOM 2057 C CA . GLN A 1 284 ? -15.966 -2.493 2.320 1.00 93.31 284 GLN A CA 1
ATOM 2058 C C . GLN A 1 284 ? -15.907 -1.132 1.617 1.00 93.31 284 GLN A C 1
ATOM 2060 O O . GLN A 1 284 ? -15.651 -1.080 0.424 1.00 93.31 284 GLN A O 1
ATOM 2065 N N . LYS A 1 285 ? -16.020 -0.029 2.365 1.00 92.56 285 LYS A N 1
ATOM 2066 C CA . LYS A 1 285 ? -15.896 1.331 1.816 1.00 92.56 285 LYS A CA 1
ATOM 2067 C C . LYS A 1 285 ? -14.544 1.598 1.138 1.00 92.56 285 LYS A C 1
ATOM 2069 O O . LYS A 1 285 ? -14.497 2.300 0.132 1.00 92.56 285 LYS A O 1
ATOM 2074 N N . ILE A 1 286 ? -13.443 1.064 1.676 1.00 94.56 286 ILE A N 1
ATOM 2075 C CA . ILE A 1 286 ? -12.116 1.171 1.041 1.00 94.56 286 ILE A CA 1
ATOM 2076 C C . ILE A 1 286 ? -12.059 0.334 -0.239 1.00 94.56 286 ILE A C 1
ATOM 2078 O O . ILE A 1 286 ? -11.489 0.797 -1.224 1.00 94.56 286 ILE A O 1
ATOM 2082 N N . SER A 1 287 ? -12.628 -0.874 -0.241 1.00 94.62 287 SER A N 1
ATOM 2083 C CA . SER A 1 287 ? -12.746 -1.690 -1.456 1.00 94.62 287 SER A CA 1
ATOM 2084 C C . SER A 1 287 ? -13.552 -0.963 -2.536 1.00 94.62 287 SER A C 1
ATOM 2086 O O . SER A 1 287 ? -13.017 -0.728 -3.612 1.00 94.62 287 SER A O 1
ATOM 2088 N N . ASP A 1 288 ? -14.746 -0.468 -2.200 1.00 92.56 288 ASP A N 1
ATOM 2089 C CA . ASP A 1 288 ? -15.618 0.260 -3.131 1.00 92.56 288 ASP A CA 1
ATOM 2090 C C . ASP A 1 288 ? -14.926 1.507 -3.715 1.00 92.56 288 ASP A C 1
ATOM 2092 O O . ASP A 1 288 ? -15.077 1.825 -4.897 1.00 92.56 288 ASP A O 1
ATOM 2096 N N . LEU A 1 289 ? -14.140 2.229 -2.901 1.00 92.50 289 LEU A N 1
ATOM 2097 C CA . LEU A 1 289 ? -13.347 3.361 -3.382 1.00 92.50 289 LEU A CA 1
ATOM 2098 C C . LEU A 1 289 ? -12.317 2.916 -4.424 1.00 92.50 289 LEU A C 1
ATOM 2100 O O . LEU A 1 289 ? -12.177 3.589 -5.445 1.00 92.50 289 LEU A O 1
ATOM 2104 N N . ARG A 1 290 ? -11.589 1.824 -4.173 1.00 93.88 290 ARG A N 1
ATOM 2105 C CA . ARG A 1 290 ? -10.560 1.336 -5.096 1.00 93.88 290 ARG A CA 1
ATOM 2106 C C . ARG A 1 290 ? -11.173 0.900 -6.431 1.00 93.88 290 ARG A C 1
ATOM 2108 O O . ARG A 1 290 ? -10.692 1.376 -7.459 1.00 93.88 290 ARG A O 1
ATOM 2115 N N . ASP A 1 291 ? -12.287 0.168 -6.419 1.00 90.06 291 ASP A N 1
ATOM 2116 C CA . ASP A 1 291 ? -13.019 -0.181 -7.648 1.00 90.06 291 ASP A CA 1
ATOM 2117 C C . ASP A 1 291 ? -13.514 1.071 -8.393 1.00 90.06 291 ASP A C 1
ATOM 2119 O O . ASP A 1 291 ? -13.463 1.154 -9.618 1.00 90.06 291 ASP A O 1
ATOM 2123 N N . SER A 1 292 ? -13.952 2.108 -7.666 1.00 89.69 292 SER A N 1
ATOM 2124 C CA . SER A 1 292 ? -14.448 3.341 -8.298 1.00 89.69 292 SER A CA 1
ATOM 2125 C C . SER A 1 292 ? -13.379 4.120 -9.074 1.00 89.69 292 SER A C 1
ATOM 2127 O O . SER A 1 292 ? -13.720 4.917 -9.954 1.00 89.69 292 SER A O 1
ATOM 2129 N N . VAL A 1 293 ? -12.094 3.916 -8.755 1.00 87.75 293 VAL A N 1
ATOM 2130 C CA . VAL A 1 293 ? -10.980 4.649 -9.375 1.00 87.75 293 VAL A CA 1
ATOM 2131 C C . VAL A 1 293 ? -10.142 3.785 -10.315 1.00 87.75 293 VAL A C 1
ATOM 2133 O O . VAL A 1 293 ? -9.493 4.324 -11.214 1.00 87.75 293 VAL A O 1
ATOM 2136 N N . ASP A 1 294 ? -10.139 2.463 -10.159 1.00 81.81 294 ASP A N 1
ATOM 2137 C CA . ASP A 1 294 ? -9.225 1.580 -10.888 1.00 81.81 294 ASP A CA 1
ATOM 2138 C C . ASP A 1 294 ? -9.770 1.059 -12.231 1.00 81.81 294 ASP A C 1
ATOM 2140 O O . ASP A 1 294 ? -9.018 0.460 -13.008 1.00 81.81 294 ASP A O 1
ATOM 2144 N N . GLY A 1 295 ? -11.033 1.338 -12.559 1.00 81.56 295 GLY A N 1
ATOM 2145 C CA . GLY A 1 295 ? -11.616 1.049 -13.864 1.00 81.56 295 GLY A CA 1
ATOM 2146 C C . GLY A 1 295 ? -13.032 0.473 -13.793 1.00 81.56 295 GLY A C 1
ATOM 2147 O O . GLY A 1 295 ? -13.747 0.697 -12.828 1.00 81.56 295 GLY A O 1
ATOM 2148 N N . PRO A 1 296 ? -13.488 -0.208 -14.861 1.00 78.19 296 PRO A N 1
ATOM 2149 C CA . PRO A 1 296 ? -14.848 -0.746 -14.938 1.00 78.19 296 PRO A CA 1
ATOM 2150 C C . PRO A 1 296 ? -15.016 -2.145 -14.319 1.00 78.19 296 PRO A C 1
ATOM 2152 O O . PRO A 1 296 ? -16.143 -2.630 -14.251 1.00 78.19 296 PRO A O 1
ATOM 2155 N N . ASP A 1 297 ? -13.921 -2.814 -13.950 1.00 77.69 297 ASP A N 1
ATOM 2156 C CA . ASP A 1 297 ? -13.949 -4.181 -13.426 1.00 77.69 297 ASP A CA 1
ATOM 2157 C C . ASP A 1 297 ? -14.021 -4.151 -11.895 1.00 77.69 297 ASP A C 1
ATOM 2159 O O . ASP A 1 297 ? -13.203 -3.484 -11.278 1.00 77.69 297 ASP A O 1
ATOM 2163 N N . ASP A 1 298 ? -14.920 -4.934 -11.298 1.00 80.81 298 ASP A N 1
ATOM 2164 C CA . ASP A 1 298 ? -14.959 -5.180 -9.847 1.00 80.81 298 ASP A CA 1
ATOM 2165 C C . ASP A 1 298 ? -13.855 -6.182 -9.471 1.00 80.81 298 ASP A C 1
ATOM 2167 O O . ASP A 1 298 ? -13.861 -7.340 -9.918 1.00 80.81 298 ASP A O 1
ATOM 2171 N N . ARG A 1 299 ? -12.855 -5.710 -8.722 1.00 82.62 299 ARG A N 1
ATOM 2172 C CA . ARG A 1 299 ? -11.672 -6.489 -8.323 1.00 82.62 299 ARG A CA 1
ATOM 2173 C C . ARG A 1 299 ? -11.380 -6.385 -6.835 1.00 82.62 299 ARG A C 1
ATOM 2175 O O . ARG A 1 299 ? -10.679 -7.257 -6.308 1.00 82.62 299 ARG A O 1
ATOM 2182 N N . ASP A 1 300 ? -11.879 -5.359 -6.154 1.00 88.25 300 ASP A N 1
ATOM 2183 C CA . ASP A 1 300 ? -11.700 -5.189 -4.725 1.00 88.25 300 ASP A CA 1
ATOM 2184 C C . ASP A 1 300 ? -12.876 -5.754 -3.945 1.00 88.25 300 ASP A C 1
ATOM 2186 O O . ASP A 1 300 ? -14.007 -5.296 -3.971 1.00 88.25 300 ASP A O 1
ATOM 2190 N N . GLN A 1 301 ? -12.571 -6.746 -3.122 1.00 89.31 301 GLN A N 1
ATOM 2191 C CA . GLN A 1 301 ? -13.573 -7.364 -2.273 1.00 89.31 301 GLN A CA 1
ATOM 2192 C C . GLN A 1 301 ? -13.310 -6.991 -0.819 1.00 89.31 301 GLN A C 1
ATOM 2194 O O . GLN A 1 301 ? -12.168 -7.079 -0.347 1.00 89.31 301 GLN A O 1
ATOM 2199 N N . GLY A 1 302 ? -14.366 -6.662 -0.074 1.00 93.31 302 GLY A N 1
ATOM 2200 C CA . GLY A 1 302 ? -14.288 -6.505 1.375 1.00 93.31 302 GLY A CA 1
ATOM 2201 C C . GLY A 1 302 ? -13.967 -7.825 2.088 1.00 93.31 302 GLY A C 1
ATOM 2202 O O . GLY A 1 302 ? -13.906 -8.895 1.482 1.00 93.31 302 GLY A O 1
ATOM 2203 N N . ILE A 1 303 ? -13.774 -7.766 3.406 1.00 95.25 303 ILE A N 1
ATOM 2204 C CA . ILE A 1 303 ? -13.429 -8.927 4.255 1.00 95.25 303 ILE A CA 1
ATOM 2205 C C . ILE A 1 303 ? -14.601 -9.876 4.548 1.00 95.25 303 ILE A C 1
ATOM 2207 O O . ILE A 1 303 ? -14.414 -10.891 5.223 1.00 95.25 303 ILE A O 1
ATOM 2211 N N . VAL A 1 304 ? -15.799 -9.569 4.048 1.00 92.94 304 VAL A N 1
ATOM 2212 C CA . VAL A 1 304 ? -16.987 -10.425 4.125 1.00 92.94 304 VAL A CA 1
ATOM 2213 C C . VAL A 1 304 ? -17.612 -10.532 2.742 1.00 92.94 304 VAL A C 1
ATOM 2215 O O . VAL A 1 304 ? -17.892 -9.517 2.117 1.00 92.94 304 VAL A O 1
ATOM 2218 N N . LEU A 1 305 ? -17.880 -11.755 2.289 1.00 87.88 305 LEU A N 1
ATOM 2219 C CA . LEU A 1 305 ? -18.581 -12.024 1.036 1.00 87.88 305 LEU A CA 1
ATOM 2220 C C . LEU A 1 305 ? -19.722 -13.010 1.301 1.00 87.88 305 LEU A C 1
ATOM 2222 O O . LEU A 1 305 ? -19.507 -14.093 1.847 1.00 87.88 305 LEU A O 1
ATOM 2226 N N . ASN A 1 306 ? -20.954 -12.632 0.945 1.00 87.00 306 ASN A N 1
ATOM 2227 C CA . ASN A 1 306 ? -22.163 -13.439 1.179 1.00 87.00 306 ASN A CA 1
ATOM 2228 C C . ASN A 1 306 ? -22.315 -13.919 2.640 1.00 87.00 306 ASN A C 1
ATOM 2230 O O . ASN A 1 306 ? -22.705 -15.057 2.894 1.00 87.00 306 ASN A O 1
ATOM 2234 N N . GLY A 1 307 ? -21.959 -13.062 3.605 1.00 87.50 307 GLY A N 1
ATOM 2235 C CA . GLY A 1 307 ? -22.024 -13.365 5.040 1.00 87.50 307 GLY A CA 1
ATOM 2236 C C . GLY A 1 307 ? -20.889 -14.245 5.580 1.00 87.50 307 GLY A C 1
ATOM 2237 O O . GLY A 1 307 ? -20.890 -14.553 6.769 1.00 87.50 307 GLY A O 1
ATOM 2238 N N . ASN A 1 308 ? -19.917 -14.627 4.748 1.00 89.81 308 ASN A N 1
ATOM 2239 C CA . ASN A 1 308 ? -18.769 -15.448 5.138 1.00 89.81 308 ASN A CA 1
ATOM 2240 C C . ASN A 1 308 ? -17.465 -14.648 5.096 1.00 89.81 308 ASN A C 1
ATOM 2242 O O . ASN A 1 308 ? -17.375 -13.633 4.409 1.00 89.81 308 ASN A O 1
ATOM 2246 N N . ALA A 1 309 ? -16.442 -15.127 5.806 1.00 92.38 309 ALA A N 1
ATOM 2247 C CA . ALA A 1 309 ? -15.108 -14.535 5.772 1.00 92.38 309 ALA A CA 1
ATOM 2248 C C . ALA A 1 309 ? -14.540 -14.507 4.344 1.00 92.38 309 ALA A C 1
ATOM 2250 O O . ALA A 1 309 ? -14.591 -15.512 3.635 1.00 92.38 309 ALA A O 1
ATOM 2251 N N . ASN A 1 310 ? -13.944 -13.379 3.963 1.00 93.50 310 ASN A N 1
ATOM 2252 C CA . ASN A 1 310 ? -13.244 -13.200 2.697 1.00 93.50 310 ASN A CA 1
ATOM 2253 C C . ASN A 1 310 ? -11.821 -12.676 2.933 1.00 93.50 310 ASN A C 1
ATOM 2255 O O . ASN A 1 310 ? -11.533 -11.482 2.826 1.00 93.50 310 ASN A O 1
ATOM 2259 N N . ILE A 1 311 ? -10.923 -13.586 3.305 1.00 93.56 311 ILE A N 1
ATOM 2260 C CA . ILE A 1 311 ? -9.540 -13.254 3.679 1.00 93.56 311 ILE A CA 1
ATOM 2261 C C . ILE A 1 311 ? -8.556 -13.293 2.504 1.00 93.56 311 ILE A C 1
ATOM 2263 O O . ILE A 1 311 ? -7.444 -12.800 2.652 1.00 93.56 311 ILE A O 1
ATOM 2267 N N . VAL A 1 312 ? -8.961 -13.828 1.347 1.00 91.19 312 VAL A N 1
ATOM 2268 C CA . VAL A 1 312 ? -8.162 -13.827 0.113 1.00 91.19 312 VAL A CA 1
ATOM 2269 C C . VAL A 1 312 ? -9.074 -13.458 -1.065 1.00 91.19 312 VAL A C 1
ATOM 2271 O O . VAL A 1 312 ? -9.888 -14.292 -1.470 1.00 91.19 312 VAL A O 1
ATOM 2274 N N . PRO A 1 313 ? -8.966 -12.239 -1.625 1.00 89.56 313 PRO A N 1
ATOM 2275 C CA . PRO A 1 313 ? -9.779 -11.831 -2.763 1.00 89.56 313 PRO A CA 1
ATOM 2276 C C . PRO A 1 313 ? -9.310 -12.567 -4.024 1.00 89.56 313 PRO A C 1
ATOM 2278 O O . PRO A 1 313 ? -8.159 -12.443 -4.450 1.00 89.56 313 PRO A O 1
ATOM 2281 N N . THR A 1 314 ? -10.200 -13.364 -4.615 1.00 89.69 314 THR A N 1
ATOM 2282 C CA . THR A 1 314 ? -9.889 -14.194 -5.789 1.00 89.69 314 THR A CA 1
ATOM 2283 C C . THR A 1 314 ? -11.030 -14.216 -6.796 1.00 89.69 314 THR A C 1
ATOM 2285 O O . THR A 1 314 ? -12.180 -13.919 -6.456 1.00 89.69 314 THR A O 1
ATOM 2288 N N . ASP A 1 315 ? -10.696 -14.557 -8.042 1.00 83.06 315 ASP A N 1
ATOM 2289 C CA . ASP A 1 315 ? -11.666 -14.866 -9.090 1.00 83.06 315 ASP A CA 1
ATOM 2290 C C . ASP A 1 315 ? -12.342 -16.234 -8.859 1.00 83.06 315 ASP A C 1
ATOM 2292 O O . ASP A 1 315 ? -12.052 -16.959 -7.904 1.00 83.06 315 ASP A O 1
ATOM 2296 N N . ALA A 1 316 ? -13.231 -16.636 -9.770 1.00 82.50 316 ALA A N 1
ATOM 2297 C CA . ALA A 1 316 ? -13.940 -17.916 -9.682 1.00 82.50 316 ALA A CA 1
ATOM 2298 C C . ALA A 1 316 ? -13.027 -19.165 -9.706 1.00 82.50 316 ALA A C 1
ATOM 2300 O O . ALA A 1 316 ? -13.494 -20.261 -9.397 1.00 82.50 316 ALA A O 1
ATOM 2301 N N . ASN A 1 317 ? -11.749 -19.021 -10.069 1.00 81.12 317 ASN A N 1
ATOM 2302 C CA . ASN A 1 317 ? -10.756 -20.095 -10.082 1.00 81.12 317 ASN A CA 1
ATOM 2303 C C . ASN A 1 317 ? -9.857 -20.086 -8.835 1.00 81.12 317 ASN A C 1
ATOM 2305 O O . ASN A 1 317 ? -8.934 -20.898 -8.752 1.00 81.12 317 ASN A O 1
ATOM 2309 N N . GLY A 1 318 ? -10.082 -19.176 -7.882 1.00 84.12 318 GLY A N 1
ATOM 2310 C CA . GLY A 1 318 ? -9.201 -19.005 -6.730 1.00 84.12 318 GLY A CA 1
ATOM 2311 C C . GLY A 1 318 ? -7.878 -18.316 -7.081 1.00 84.12 318 GLY A C 1
ATOM 2312 O O . GLY A 1 318 ? -6.896 -18.474 -6.356 1.00 84.12 318 GLY A O 1
ATOM 2313 N N . LEU A 1 319 ? -7.819 -17.576 -8.193 1.00 85.94 319 LEU A N 1
ATOM 2314 C CA . LEU A 1 319 ? -6.638 -16.809 -8.582 1.00 85.94 319 LEU A CA 1
ATOM 2315 C C . LEU A 1 319 ? -6.764 -15.371 -8.076 1.00 85.94 319 LEU A C 1
ATOM 2317 O O . LEU A 1 319 ? -7.805 -14.740 -8.252 1.00 85.94 319 LEU A O 1
ATOM 2321 N N . ALA A 1 320 ? -5.688 -14.828 -7.499 1.00 91.31 320 ALA A N 1
ATOM 2322 C CA . ALA A 1 320 ? -5.620 -13.402 -7.173 1.00 91.31 320 ALA A CA 1
ATOM 2323 C C . ALA A 1 320 ? -5.880 -12.554 -8.430 1.00 91.31 320 ALA A C 1
ATOM 2325 O O . ALA A 1 320 ? -5.563 -12.981 -9.541 1.00 91.31 320 ALA A O 1
ATOM 2326 N N . TYR A 1 321 ? -6.425 -11.350 -8.296 1.00 91.56 321 TYR A N 1
ATOM 2327 C CA . TYR A 1 321 ? -6.649 -10.468 -9.445 1.00 91.56 321 TYR A CA 1
ATOM 2328 C C . TYR A 1 321 ? -5.333 -9.907 -10.012 1.00 91.56 321 TYR A C 1
ATOM 2330 O O . TYR A 1 321 ? -4.273 -9.993 -9.397 1.00 91.56 321 TYR A O 1
ATOM 2338 N N . SER A 1 322 ? -5.376 -9.363 -11.227 1.00 92.50 322 SER A N 1
ATOM 2339 C CA . SER A 1 322 ? -4.230 -8.694 -11.858 1.00 92.50 322 SER A CA 1
ATOM 2340 C C . SER A 1 322 ? -4.594 -7.251 -12.161 1.00 92.50 322 SER A C 1
ATOM 2342 O O . SER A 1 322 ? -5.623 -7.019 -12.790 1.00 92.50 322 SER A O 1
ATOM 2344 N N . ARG A 1 323 ? -3.733 -6.297 -11.797 1.00 92.50 323 ARG A N 1
ATOM 2345 C CA . ARG A 1 323 ? -3.866 -4.888 -12.189 1.00 92.50 323 ARG A CA 1
ATOM 2346 C C . ARG A 1 323 ? -2.806 -4.483 -13.198 1.00 92.50 323 ARG A C 1
ATOM 2348 O O . ARG A 1 323 ? -1.682 -4.971 -13.174 1.00 92.50 323 ARG A O 1
ATOM 2355 N N . THR A 1 324 ? -3.169 -3.586 -14.110 1.00 92.81 324 THR A N 1
ATOM 2356 C CA . THR A 1 324 ? -2.170 -2.879 -14.926 1.00 92.81 324 THR A CA 1
ATOM 2357 C C . THR A 1 324 ? -1.571 -1.722 -14.128 1.00 92.81 324 THR A C 1
ATOM 2359 O O . THR A 1 324 ? -2.199 -1.237 -13.187 1.00 92.81 324 THR A O 1
ATOM 2362 N N . ALA A 1 325 ? -0.396 -1.231 -14.531 1.00 93.94 325 ALA A N 1
ATOM 2363 C CA . ALA A 1 325 ? 0.233 -0.081 -13.879 1.00 93.94 325 ALA A CA 1
ATOM 2364 C C . ALA A 1 325 ? -0.693 1.149 -13.830 1.00 93.94 325 ALA A C 1
ATOM 2366 O O . ALA A 1 325 ? -0.774 1.804 -12.800 1.00 93.94 325 ALA A O 1
ATOM 2367 N N . ALA A 1 326 ? -1.470 1.408 -14.888 1.00 92.25 326 ALA A N 1
ATOM 2368 C CA . ALA A 1 326 ? -2.435 2.510 -14.914 1.00 92.25 326 ALA A CA 1
ATOM 2369 C C . ALA A 1 326 ? -3.517 2.387 -13.825 1.00 92.25 326 ALA A C 1
ATOM 2371 O O . ALA A 1 326 ? -3.899 3.379 -13.215 1.00 92.25 326 ALA A O 1
ATOM 2372 N N . GLN A 1 327 ? -3.988 1.171 -13.548 1.00 93.38 327 GLN A N 1
ATOM 2373 C CA . GLN A 1 327 ? -5.005 0.937 -12.518 1.00 93.38 327 GLN A CA 1
ATOM 2374 C C . GLN A 1 327 ? -4.419 1.099 -11.117 1.00 93.38 327 GLN A C 1
ATOM 2376 O O . GLN A 1 327 ? -5.034 1.724 -10.261 1.00 93.38 327 GLN A O 1
ATOM 2381 N N . VAL A 1 328 ? -3.194 0.606 -10.910 1.00 95.44 328 VAL A N 1
ATOM 2382 C CA . VAL A 1 328 ? -2.445 0.834 -9.667 1.00 95.44 328 VAL A CA 1
ATOM 2383 C C . VAL A 1 328 ? -2.238 2.333 -9.434 1.00 95.44 328 VAL A C 1
ATOM 2385 O O . VAL A 1 328 ? -2.541 2.821 -8.350 1.00 95.44 328 VAL A O 1
ATOM 2388 N N . LEU A 1 329 ? -1.803 3.076 -10.461 1.00 94.56 329 LEU A N 1
ATOM 2389 C CA . LEU A 1 329 ? -1.631 4.531 -10.407 1.00 94.56 329 LEU A CA 1
ATOM 2390 C C . LEU A 1 329 ? -2.921 5.250 -10.031 1.00 94.56 329 LEU A C 1
ATOM 2392 O O . LEU A 1 329 ? -2.894 6.122 -9.170 1.00 94.56 329 LEU A O 1
ATOM 2396 N N . ASN A 1 330 ? -4.052 4.878 -10.629 1.00 92.69 330 ASN A N 1
ATOM 2397 C CA . ASN A 1 330 ? -5.326 5.496 -10.281 1.00 92.69 330 ASN A CA 1
ATOM 2398 C C . ASN A 1 330 ? -5.668 5.315 -8.799 1.00 92.69 330 ASN A C 1
ATOM 2400 O O . ASN A 1 330 ? -6.158 6.260 -8.182 1.00 92.69 330 ASN A O 1
ATOM 2404 N N . ILE A 1 331 ? -5.377 4.147 -8.219 1.00 94.06 331 ILE A N 1
ATOM 2405 C CA . ILE A 1 331 ? -5.614 3.890 -6.795 1.00 94.06 331 ILE A CA 1
ATOM 2406 C C . ILE A 1 331 ? -4.678 4.735 -5.932 1.00 94.06 331 ILE A C 1
ATOM 2408 O O . ILE A 1 331 ? -5.146 5.493 -5.083 1.00 94.06 331 ILE A O 1
ATOM 2412 N N . VAL A 1 332 ? -3.363 4.666 -6.159 1.00 95.19 332 VAL A N 1
ATOM 2413 C CA . VAL A 1 332 ? -2.399 5.389 -5.310 1.00 95.19 332 VAL A CA 1
ATOM 2414 C C . VAL A 1 332 ? -2.472 6.909 -5.493 1.00 95.19 332 VAL A C 1
ATOM 2416 O O . VAL A 1 332 ? -2.113 7.660 -4.587 1.00 95.19 332 VAL A O 1
ATOM 2419 N N . TYR A 1 333 ? -3.002 7.374 -6.628 1.00 94.94 333 TYR A N 1
ATOM 2420 C CA . TYR A 1 333 ? -3.313 8.779 -6.886 1.00 94.94 333 TYR A CA 1
ATOM 2421 C C . TYR A 1 333 ? -4.740 9.183 -6.488 1.00 94.94 333 TYR A C 1
ATOM 2423 O O . TYR A 1 333 ? -5.122 10.328 -6.737 1.00 94.94 333 TYR A O 1
ATOM 2431 N N . LEU A 1 334 ? -5.533 8.280 -5.897 1.00 89.19 334 LEU A N 1
ATOM 2432 C CA . LEU A 1 334 ? -6.927 8.506 -5.488 1.00 89.19 334 LEU A CA 1
ATOM 2433 C C . LEU A 1 334 ? -7.805 9.111 -6.606 1.00 89.19 334 LEU A C 1
ATOM 2435 O O . LEU A 1 334 ? -8.574 10.043 -6.381 1.00 89.19 334 LEU A O 1
ATOM 2439 N N . GLY A 1 335 ? -7.664 8.617 -7.838 1.00 79.75 335 GLY A N 1
ATOM 2440 C CA . GLY A 1 335 ? -8.387 9.119 -9.013 1.00 79.75 335 GLY A CA 1
ATOM 2441 C C . GLY A 1 335 ? -7.719 10.306 -9.726 1.00 79.75 335 GLY A C 1
ATOM 2442 O O . GLY A 1 335 ? -8.285 10.855 -10.672 1.00 79.75 335 GLY A O 1
ATOM 2443 N N . GLY A 1 336 ? -6.504 10.700 -9.324 1.00 84.88 336 GLY A N 1
ATOM 2444 C CA . GLY A 1 336 ? -5.637 11.604 -10.085 1.00 84.88 336 GLY A CA 1
ATOM 2445 C C . GLY A 1 336 ? -5.614 13.051 -9.582 1.00 84.88 336 GLY A C 1
ATOM 2446 O O . GLY A 1 336 ? -5.621 13.326 -8.384 1.00 84.88 336 GLY A O 1
ATOM 2447 N N . ALA A 1 337 ? -5.535 14.008 -10.513 1.00 71.44 337 ALA A N 1
ATOM 2448 C CA . ALA A 1 337 ? -5.251 15.414 -10.199 1.00 71.44 337 ALA A CA 1
ATOM 2449 C C . ALA A 1 337 ? -6.293 16.068 -9.272 1.00 71.44 337 ALA A C 1
ATOM 2451 O O . ALA A 1 337 ? -5.934 16.905 -8.450 1.00 71.44 337 ALA A O 1
ATOM 2452 N N . ALA A 1 338 ? -7.567 15.673 -9.373 1.00 74.25 338 ALA A N 1
ATOM 2453 C CA . ALA A 1 338 ? -8.636 16.196 -8.518 1.00 74.25 338 ALA A CA 1
ATOM 2454 C C . ALA A 1 338 ? -8.434 15.853 -7.028 1.00 74.25 338 ALA A C 1
ATOM 2456 O O . ALA A 1 338 ? -8.906 16.588 -6.165 1.00 74.25 338 ALA A O 1
ATOM 2457 N N . ALA A 1 339 ? -7.697 14.778 -6.735 1.00 76.50 339 ALA A N 1
ATOM 2458 C CA . ALA A 1 339 ? -7.315 14.356 -5.391 1.00 76.50 339 ALA A CA 1
ATOM 2459 C C . ALA A 1 339 ? -5.853 14.711 -5.055 1.00 76.50 339 ALA A C 1
ATOM 2461 O O . ALA A 1 339 ? -5.253 14.098 -4.174 1.00 76.50 339 ALA A O 1
ATOM 2462 N N . ASN A 1 340 ? -5.261 15.678 -5.771 1.00 82.06 340 ASN A N 1
ATOM 2463 C CA . ASN A 1 340 ? -3.853 16.071 -5.649 1.00 82.06 340 ASN A CA 1
ATOM 2464 C C . ASN A 1 340 ? -2.872 14.893 -5.785 1.00 82.06 340 ASN A C 1
ATOM 2466 O O . ASN A 1 340 ? -1.842 14.880 -5.123 1.00 82.06 340 ASN A O 1
ATOM 2470 N N . PHE A 1 341 ? -3.191 13.908 -6.633 1.00 88.06 341 PHE A N 1
ATOM 2471 C CA . PHE A 1 341 ? -2.382 12.699 -6.838 1.00 88.06 341 PHE A CA 1
ATOM 2472 C C . PHE A 1 341 ? -2.158 11.848 -5.574 1.00 88.06 341 PHE A C 1
ATOM 2474 O O . PHE A 1 341 ? -1.193 11.086 -5.503 1.00 88.06 341 PHE A O 1
ATOM 2481 N N . GLY A 1 342 ? -3.075 11.923 -4.602 1.00 92.56 342 GLY A N 1
ATOM 2482 C CA . GLY A 1 342 ? -3.137 11.007 -3.464 1.00 92.56 342 GLY A CA 1
ATOM 2483 C C . GLY A 1 342 ? -1.810 10.874 -2.717 1.00 92.56 342 GLY A C 1
ATOM 2484 O O . GLY A 1 342 ? -1.191 11.870 -2.351 1.00 92.56 342 GLY A O 1
ATOM 2485 N N . PHE A 1 343 ? -1.365 9.630 -2.524 1.00 96.94 343 PHE A N 1
ATOM 2486 C CA . PHE A 1 343 ? -0.166 9.290 -1.751 1.00 96.94 343 PHE A CA 1
ATOM 2487 C C . PHE A 1 343 ? 1.136 9.838 -2.338 1.00 96.94 343 PHE A C 1
ATOM 2489 O O . PHE A 1 343 ? 2.146 9.874 -1.636 1.00 96.94 343 PHE A O 1
ATOM 2496 N N . PHE A 1 344 ? 1.113 10.302 -3.586 1.00 97.19 344 PHE A N 1
ATOM 2497 C CA . PHE A 1 344 ? 2.273 10.802 -4.306 1.00 97.19 344 PHE A CA 1
ATOM 2498 C C . PHE A 1 344 ? 1.960 12.168 -4.927 1.00 97.19 344 PHE A C 1
ATOM 2500 O O . PHE A 1 344 ? 1.750 12.271 -6.138 1.00 97.19 344 PHE A O 1
ATOM 2507 N N . PRO A 1 345 ? 1.963 13.254 -4.135 1.00 94.88 345 PRO A N 1
ATOM 2508 C CA . PRO A 1 345 ? 1.525 14.573 -4.601 1.00 94.88 345 PRO A CA 1
ATOM 2509 C C . PRO A 1 345 ? 2.364 15.140 -5.757 1.00 94.88 345 PRO A C 1
ATOM 2511 O O . PRO A 1 345 ? 1.882 15.957 -6.539 1.00 94.88 345 PRO A O 1
ATOM 2514 N N . ASN A 1 346 ? 3.608 14.673 -5.896 1.00 94.81 346 ASN A N 1
ATOM 2515 C CA . ASN A 1 346 ? 4.507 15.019 -6.999 1.00 94.81 346 ASN A CA 1
ATOM 2516 C C . ASN A 1 346 ? 4.653 13.888 -8.032 1.00 94.81 346 ASN A C 1
ATOM 2518 O O . ASN A 1 346 ? 5.590 13.924 -8.827 1.00 94.81 346 ASN A O 1
ATOM 2522 N N . LYS A 1 347 ? 3.718 12.927 -8.032 1.00 94.56 347 LYS A N 1
ATOM 2523 C CA . LYS A 1 347 ? 3.736 11.677 -8.806 1.00 94.56 347 LYS A CA 1
ATOM 2524 C C . LYS A 1 347 ? 4.907 10.756 -8.447 1.00 94.56 347 LYS A C 1
ATOM 2526 O O . LYS A 1 347 ? 5.767 11.094 -7.630 1.00 94.56 347 LYS A O 1
ATOM 2531 N N . LEU A 1 348 ? 4.894 9.556 -9.022 1.00 94.69 348 LEU A N 1
ATOM 2532 C CA . LEU A 1 348 ? 5.992 8.601 -8.910 1.00 94.69 348 LEU A CA 1
ATOM 2533 C C . LEU A 1 348 ? 7.238 9.086 -9.663 1.00 94.69 348 LEU A C 1
ATOM 2535 O O . LEU A 1 348 ? 7.170 9.938 -10.548 1.00 94.69 348 LEU A O 1
ATOM 2539 N N . ASN A 1 349 ? 8.387 8.499 -9.336 1.00 95.25 349 ASN A N 1
ATOM 2540 C CA . ASN A 1 349 ? 9.602 8.650 -10.130 1.00 95.25 349 ASN A CA 1
ATOM 2541 C C . ASN A 1 349 ? 9.730 7.498 -11.142 1.00 95.25 349 ASN A C 1
ATOM 2543 O O . ASN A 1 349 ? 9.444 6.350 -10.813 1.00 95.25 349 ASN A O 1
ATOM 2547 N N . GLY A 1 350 ? 10.251 7.771 -12.342 1.00 93.75 350 GLY A N 1
ATOM 2548 C CA . GLY A 1 350 ? 10.532 6.751 -13.366 1.00 93.75 350 GLY A CA 1
ATOM 2549 C C . GLY A 1 350 ? 9.588 6.796 -14.571 1.00 93.75 350 GLY A C 1
ATOM 2550 O O . GLY A 1 350 ? 8.718 7.654 -14.659 1.00 93.75 350 GLY A O 1
ATOM 2551 N N . LEU A 1 351 ? 9.793 5.888 -15.533 1.00 93.12 351 LEU A N 1
ATOM 2552 C CA . LEU A 1 351 ? 9.112 5.919 -16.836 1.00 93.12 351 LEU A CA 1
ATOM 2553 C C . LEU A 1 351 ? 7.601 5.643 -16.753 1.00 93.12 351 LEU A C 1
ATOM 2555 O O . LEU A 1 351 ? 6.836 6.190 -17.540 1.00 93.12 351 LEU A O 1
ATOM 2559 N N . ILE A 1 352 ? 7.187 4.778 -15.825 1.00 89.50 352 ILE A N 1
ATOM 2560 C CA . ILE A 1 352 ? 5.797 4.308 -15.690 1.00 89.50 352 ILE A CA 1
ATOM 2561 C C . ILE A 1 352 ? 4.936 5.292 -14.858 1.00 89.50 352 ILE A C 1
ATOM 2563 O O . ILE A 1 352 ? 3.745 5.063 -14.710 1.00 89.50 352 ILE A O 1
ATOM 2567 N N . ALA A 1 353 ? 5.516 6.376 -14.328 1.00 78.75 353 ALA A N 1
ATOM 2568 C CA . ALA A 1 353 ? 4.892 7.320 -13.388 1.00 78.75 353 ALA A CA 1
ATOM 2569 C C . ALA A 1 353 ? 3.742 8.196 -13.928 1.00 78.75 353 ALA A C 1
ATOM 2571 O O . ALA A 1 353 ? 3.771 8.584 -15.119 1.00 78.75 353 ALA A O 1
#

pLDDT: mean 83.58, std 16.69, range [34.56, 98.75]